Protein AF-A0A2H1WRK0-F1 (afdb_monomer_lite)

Organism: Spodoptera frugiperda (NCBI:txid7108)

pLDDT: mean 81.66, std 21.95, range [28.34, 98.69]

Structure (mmCIF, N/CA/C/O backbone):
data_AF-A0A2H1WRK0-F1
#
_entry.id   AF-A0A2H1WRK0-F1
#
loop_
_atom_site.group_PDB
_atom_site.id
_atom_site.type_symbol
_atom_site.label_atom_id
_atom_site.label_alt_id
_atom_site.label_comp_id
_atom_site.label_asym_id
_atom_site.label_entity_id
_atom_site.label_seq_id
_atom_site.pdbx_PDB_ins_code
_atom_site.Cartn_x
_atom_site.Cartn_y
_atom_site.Cartn_z
_atom_site.occupancy
_atom_site.B_iso_or_equiv
_atom_site.auth_seq_id
_atom_site.auth_comp_id
_atom_site.auth_asym_id
_atom_site.auth_atom_id
_atom_site.pdbx_PDB_model_num
ATOM 1 N N . GLU A 1 1 ? 22.406 6.302 -14.178 1.00 78.38 1 GLU A N 1
ATOM 2 C CA . GLU A 1 1 ? 21.326 7.249 -13.828 1.00 78.38 1 GLU A CA 1
ATOM 3 C C . GLU A 1 1 ? 20.186 6.486 -13.166 1.00 78.38 1 GLU A C 1
ATOM 5 O O . GLU A 1 1 ? 20.047 5.301 -13.471 1.00 78.38 1 GLU A O 1
ATOM 10 N N . PRO A 1 2 ? 19.419 7.098 -12.249 1.00 89.56 2 PRO A N 1
ATOM 11 C CA . PRO A 1 2 ? 18.292 6.448 -11.584 1.00 89.56 2 PRO A CA 1
ATOM 12 C C . PRO A 1 2 ? 17.069 6.406 -12.518 1.00 89.56 2 PRO A C 1
ATOM 14 O O . PRO A 1 2 ? 16.123 7.176 -12.370 1.00 89.56 2 PRO A O 1
ATOM 17 N N . ILE A 1 3 ? 17.104 5.525 -13.519 1.00 92.06 3 ILE A N 1
ATOM 18 C CA . ILE A 1 3 ? 16.092 5.461 -14.584 1.00 92.06 3 ILE A CA 1
ATOM 19 C C . ILE A 1 3 ? 14.680 5.216 -14.037 1.00 92.06 3 ILE A C 1
ATOM 21 O O . ILE A 1 3 ? 13.730 5.829 -14.514 1.00 92.06 3 ILE A O 1
ATOM 25 N N . GLY A 1 4 ? 14.538 4.407 -12.983 1.00 92.94 4 GLY A N 1
ATOM 26 C CA . GLY A 1 4 ? 13.240 4.193 -12.345 1.00 92.94 4 GLY A CA 1
ATOM 27 C C . GLY A 1 4 ? 12.646 5.482 -11.770 1.00 92.94 4 GLY A C 1
ATOM 28 O O . GLY A 1 4 ? 11.471 5.762 -11.991 1.00 92.94 4 GLY A O 1
ATOM 29 N N . GLN A 1 5 ? 13.467 6.328 -11.132 1.00 94.44 5 GLN A N 1
ATOM 30 C CA . GLN A 1 5 ? 13.025 7.635 -10.625 1.00 94.44 5 GLN A CA 1
ATOM 31 C C . GLN A 1 5 ? 12.565 8.562 -11.746 1.00 94.44 5 GLN A C 1
ATOM 33 O O . GLN A 1 5 ? 11.547 9.235 -11.596 1.00 94.44 5 GLN A O 1
ATOM 38 N N . LEU A 1 6 ? 13.271 8.561 -12.879 1.00 95.81 6 LEU A N 1
ATOM 39 C CA . LEU A 1 6 ? 12.854 9.321 -14.053 1.00 95.81 6 LEU A CA 1
ATOM 40 C C . LEU A 1 6 ? 11.494 8.836 -14.574 1.00 95.81 6 LEU A C 1
ATOM 42 O O . LEU A 1 6 ? 10.616 9.658 -14.819 1.00 95.81 6 LEU A O 1
ATOM 46 N N . LEU A 1 7 ? 11.293 7.520 -14.697 1.00 96.44 7 LEU A N 1
ATOM 47 C CA . LEU A 1 7 ? 10.017 6.954 -15.149 1.00 96.44 7 LEU A CA 1
ATOM 48 C C . LEU A 1 7 ? 8.864 7.289 -14.199 1.00 96.44 7 LEU A C 1
ATOM 50 O O . LEU A 1 7 ? 7.760 7.563 -14.658 1.00 96.44 7 LEU A O 1
ATOM 54 N N . PHE A 1 8 ? 9.101 7.310 -12.887 1.00 96.75 8 PHE A N 1
ATOM 55 C CA . PHE A 1 8 ? 8.067 7.693 -11.926 1.00 96.75 8 PHE A CA 1
ATOM 56 C C . PHE A 1 8 ? 7.758 9.189 -11.961 1.00 96.75 8 PHE A C 1
ATOM 58 O O . PHE A 1 8 ? 6.589 9.557 -11.921 1.00 96.75 8 PHE A O 1
ATOM 65 N N . ALA A 1 9 ? 8.764 10.048 -12.135 1.00 96.00 9 ALA A N 1
ATOM 66 C CA . ALA A 1 9 ? 8.534 11.474 -12.366 1.00 96.00 9 ALA A CA 1
ATOM 67 C C . ALA A 1 9 ? 7.727 11.714 -13.655 1.00 96.00 9 ALA A C 1
ATOM 69 O O . ALA A 1 9 ? 6.803 12.525 -13.672 1.00 96.00 9 ALA A O 1
ATOM 70 N N . VAL A 1 10 ? 8.019 10.959 -14.721 1.00 95.88 10 VAL A N 1
ATOM 71 C CA . VAL A 1 10 ? 7.219 10.962 -15.956 1.00 95.88 10 VAL A CA 1
ATOM 72 C C . VAL A 1 10 ? 5.796 10.468 -15.685 1.00 95.88 10 VAL A C 1
ATOM 74 O O . VAL A 1 10 ? 4.847 11.097 -16.138 1.00 95.88 10 VAL A O 1
ATOM 77 N N . ALA A 1 11 ? 5.616 9.398 -14.907 1.00 95.81 11 ALA A N 1
ATOM 78 C CA . ALA A 1 11 ? 4.296 8.889 -14.537 1.00 95.81 11 ALA A CA 1
ATOM 79 C C . ALA A 1 11 ? 3.456 9.937 -13.788 1.00 95.81 11 ALA A C 1
ATOM 81 O O . ALA A 1 11 ? 2.286 10.120 -14.113 1.00 95.81 11 ALA A O 1
ATOM 82 N N . GLN A 1 12 ? 4.068 10.657 -12.844 1.00 94.12 12 GLN A N 1
ATOM 83 C CA . GLN A 1 12 ? 3.433 11.755 -12.112 1.00 94.12 12 GLN A CA 1
ATOM 84 C C . GLN A 1 12 ? 3.073 12.924 -13.033 1.00 94.12 12 GLN A C 1
ATOM 86 O O . GLN A 1 12 ? 1.985 13.474 -12.923 1.00 94.12 12 GLN A O 1
ATOM 91 N N . PHE A 1 13 ? 3.961 13.287 -13.960 1.00 92.88 13 PHE A N 1
ATOM 92 C CA . PHE A 1 13 ? 3.707 14.348 -14.938 1.00 92.88 13 PHE A CA 1
ATOM 93 C C . PHE A 1 13 ? 2.556 14.010 -15.898 1.00 92.88 13 PHE A C 1
ATOM 95 O O . PHE A 1 13 ? 1.817 14.892 -16.333 1.00 92.88 13 PHE A O 1
ATOM 102 N N . LEU A 1 14 ? 2.414 12.730 -16.243 1.00 92.69 14 LEU A N 1
ATOM 103 C CA . LEU A 1 14 ? 1.362 12.234 -17.126 1.00 92.69 14 LEU A CA 1
ATOM 104 C C . LEU A 1 14 ? 0.028 12.019 -16.412 1.00 92.69 14 LEU A C 1
ATOM 106 O O . LEU A 1 14 ? -0.976 11.830 -17.091 1.00 92.69 14 LEU A O 1
ATOM 110 N N . GLN A 1 15 ? 0.005 11.992 -15.078 1.00 87.62 15 GLN A N 1
ATOM 111 C CA . GLN A 1 15 ? -1.209 11.745 -14.310 1.00 87.62 15 GLN A CA 1
ATOM 112 C C . GLN A 1 15 ? -2.293 12.757 -14.695 1.00 87.62 15 GLN A C 1
ATOM 114 O O . GLN A 1 15 ? -2.101 13.963 -14.552 1.00 87.62 15 GLN A O 1
ATOM 119 N N . THR A 1 16 ? -3.436 12.254 -15.161 1.00 71.69 16 THR A N 1
ATOM 120 C CA . THR A 1 16 ? -4.609 13.079 -15.442 1.00 71.69 16 THR A CA 1
ATOM 121 C C . THR A 1 16 ? -5.119 13.684 -14.140 1.00 71.69 16 THR A C 1
ATOM 123 O O . THR A 1 16 ? -5.319 12.994 -13.134 1.00 71.69 16 THR A O 1
ATOM 126 N N . THR A 1 17 ? -5.277 15.004 -14.140 1.00 66.81 17 THR A N 1
ATOM 127 C CA . THR A 1 17 ? -5.894 15.740 -13.036 1.00 66.81 17 THR A CA 1
ATOM 128 C C . THR A 1 17 ? -7.255 16.238 -13.492 1.00 66.81 17 THR A C 1
ATOM 130 O O . THR A 1 17 ? -7.404 16.637 -14.641 1.00 66.81 17 THR A O 1
ATOM 133 N N . GLU A 1 18 ? -8.239 16.259 -12.589 1.00 55.44 18 GLU A N 1
ATOM 134 C CA . GLU A 1 18 ? -9.613 16.712 -12.887 1.00 55.44 18 GLU A CA 1
ATOM 135 C C . GLU A 1 18 ? -9.662 18.129 -13.498 1.00 55.44 18 GLU A C 1
ATOM 137 O O . GLU A 1 18 ? -10.626 18.495 -14.159 1.00 55.44 18 GLU A O 1
ATOM 142 N N . ILE A 1 19 ? -8.611 18.928 -13.291 1.00 52.66 19 ILE A N 1
ATOM 143 C CA . ILE A 1 19 ? -8.474 20.289 -13.817 1.00 52.66 19 ILE A CA 1
ATOM 144 C C . ILE A 1 19 ? -8.152 20.281 -15.320 1.00 52.66 19 ILE A C 1
ATOM 146 O O . ILE A 1 19 ? -8.714 21.086 -16.056 1.00 52.66 19 ILE A O 1
ATOM 150 N N . GLU A 1 20 ? -7.301 19.363 -15.787 1.00 56.47 20 GLU A N 1
ATOM 151 C CA . GLU A 1 20 ? -6.942 19.263 -17.210 1.00 56.47 20 GLU A CA 1
ATOM 152 C C . GLU A 1 20 ? -8.121 18.752 -18.049 1.00 56.47 20 GLU A C 1
ATOM 154 O O . GLU A 1 20 ? -8.377 19.288 -19.124 1.00 56.47 20 GLU A O 1
ATOM 159 N N . ASP A 1 21 ? -8.914 17.816 -17.514 1.00 54.19 21 ASP A N 1
ATOM 160 C CA . ASP A 1 21 ? -10.131 17.335 -18.181 1.00 54.19 21 ASP A CA 1
ATOM 161 C C . ASP A 1 21 ? -11.167 18.466 -18.363 1.00 54.19 21 ASP A C 1
ATOM 163 O O . ASP A 1 21 ? -11.865 18.517 -19.376 1.00 54.19 21 ASP A O 1
ATOM 167 N N . LEU A 1 22 ? -11.267 19.409 -17.414 1.00 53.56 22 LEU A N 1
ATOM 168 C CA . LEU A 1 22 ? -12.153 20.574 -17.543 1.00 53.56 22 LEU A CA 1
ATOM 169 C C . LEU A 1 22 ? -11.632 21.618 -18.543 1.00 53.56 22 LEU A C 1
ATOM 171 O O . LEU A 1 22 ? -12.434 22.226 -19.255 1.00 53.56 22 LEU A O 1
ATOM 175 N N . GLU A 1 23 ? -10.320 21.849 -18.600 1.00 54.78 23 GLU A N 1
ATOM 176 C CA . GLU A 1 23 ? -9.715 22.789 -19.554 1.00 54.78 23 GLU A CA 1
ATOM 177 C C . GLU A 1 23 ? -9.789 22.273 -21.001 1.00 54.78 23 GLU A C 1
ATOM 179 O O . GLU A 1 23 ? -10.083 23.056 -21.912 1.00 54.78 23 GLU A O 1
ATOM 184 N N . ASP A 1 24 ? -9.638 20.963 -21.217 1.00 55.59 24 ASP A N 1
ATOM 185 C CA . ASP A 1 24 ? -9.804 20.319 -22.528 1.00 55.59 24 ASP A CA 1
ATOM 186 C C . ASP A 1 24 ? -11.262 20.379 -23.026 1.00 55.59 24 ASP A C 1
ATOM 188 O O . ASP A 1 24 ? -11.511 20.553 -24.219 1.00 55.59 24 ASP A O 1
ATOM 192 N N . ILE A 1 25 ? -12.253 20.314 -22.127 1.00 55.97 25 ILE A N 1
ATOM 193 C CA . ILE A 1 25 ? -13.679 20.451 -22.486 1.00 55.97 25 ILE A CA 1
ATOM 194 C C . ILE A 1 25 ? -14.037 21.895 -22.883 1.00 55.97 25 ILE A C 1
ATOM 196 O O . ILE A 1 25 ? -14.919 22.113 -23.718 1.00 55.97 25 ILE A O 1
ATOM 200 N N . LEU A 1 26 ? -13.380 22.896 -22.290 1.00 53.78 26 LEU A N 1
ATOM 201 C CA . LEU A 1 26 ? -13.700 24.316 -22.492 1.00 53.78 26 LEU A CA 1
ATOM 202 C C . LEU A 1 26 ? -12.899 24.978 -23.627 1.00 53.78 26 LEU A C 1
ATOM 204 O O . LEU A 1 26 ? -13.279 26.051 -24.108 1.00 53.78 26 LEU A O 1
ATOM 208 N N . SER A 1 27 ? -11.813 24.358 -24.090 1.00 56.06 27 SER A N 1
ATOM 209 C CA . SER A 1 27 ? -10.960 24.894 -25.151 1.00 56.06 27 SER A CA 1
ATOM 210 C C . SER A 1 27 ? -11.435 24.455 -26.548 1.00 56.06 27 SER A C 1
ATOM 212 O O . SER A 1 27 ? -11.081 23.416 -27.087 1.00 56.06 27 SER A O 1
ATOM 214 N N . SER A 1 28 ? -12.231 25.308 -27.202 1.00 46.66 28 SER A N 1
ATOM 215 C CA . SER A 1 28 ? -12.739 25.088 -28.575 1.00 46.66 28 SER A CA 1
ATOM 216 C C . SER A 1 28 ? -11.702 25.288 -29.698 1.00 46.66 28 SER A C 1
ATOM 218 O O . SER A 1 28 ? -12.039 25.205 -30.880 1.00 46.66 28 SER A O 1
ATOM 220 N N . GLN A 1 29 ? -10.433 25.537 -29.362 1.00 50.91 29 GLN A N 1
ATOM 221 C CA . GLN A 1 29 ? -9.332 25.632 -30.320 1.00 50.91 29 GLN A CA 1
ATOM 222 C C . GLN A 1 29 ? -8.170 24.760 -29.847 1.00 50.91 29 GLN A C 1
ATOM 224 O O . GLN A 1 29 ? -7.477 25.105 -28.892 1.00 50.91 29 GLN A O 1
ATOM 229 N N . VAL A 1 30 ? -7.945 23.647 -30.550 1.00 54.09 30 VAL A N 1
ATOM 230 C CA . VAL A 1 30 ? -6.785 22.768 -30.361 1.00 54.09 30 VAL A CA 1
ATOM 231 C C . VAL A 1 30 ? -5.542 23.497 -30.869 1.00 54.09 30 VAL A C 1
ATOM 233 O O . VAL A 1 30 ? -5.092 23.308 -31.997 1.00 54.09 30 VAL A O 1
ATOM 236 N N . VAL A 1 31 ? -4.992 24.385 -30.049 1.00 52.19 31 VAL A N 1
ATOM 237 C CA . VAL A 1 31 ? -3.588 24.753 -30.180 1.00 52.19 31 VAL A CA 1
ATOM 238 C C . VAL A 1 31 ? -2.829 23.630 -29.490 1.00 52.19 31 VAL A C 1
ATOM 240 O O . VAL A 1 31 ? -2.806 23.577 -28.264 1.00 52.19 31 VAL A O 1
ATOM 243 N N . GLU A 1 32 ? -2.254 22.701 -30.262 1.00 56.97 32 GLU A N 1
ATOM 244 C CA . GLU A 1 32 ? -1.306 21.714 -29.733 1.00 56.97 32 GLU A CA 1
ATOM 245 C C . GLU A 1 32 ? -0.142 22.472 -29.087 1.00 56.97 32 GLU A C 1
ATOM 247 O O . GLU A 1 32 ? 0.812 22.908 -29.734 1.00 56.97 32 GLU A O 1
ATOM 252 N N . THR A 1 33 ? -0.246 22.694 -27.782 1.00 71.06 33 THR A N 1
ATOM 253 C CA . THR A 1 33 ? 0.826 23.289 -27.001 1.00 71.06 33 THR A CA 1
ATOM 254 C C . THR A 1 33 ? 1.983 22.288 -26.948 1.00 71.06 33 THR A C 1
ATOM 256 O O . THR A 1 33 ? 1.779 21.071 -26.953 1.00 71.06 33 THR A O 1
ATOM 259 N N . GLY A 1 34 ? 3.230 22.766 -26.865 1.00 77.94 34 GLY A N 1
ATOM 260 C CA . GLY A 1 34 ? 4.396 21.877 -26.716 1.00 77.94 34 GLY A CA 1
ATOM 261 C C . GLY A 1 34 ? 4.279 20.910 -25.523 1.00 77.94 34 GLY A C 1
ATOM 262 O O . GLY A 1 34 ? 4.882 19.838 -25.536 1.00 77.94 34 GLY A O 1
ATOM 263 N N . HIS A 1 35 ? 3.447 21.260 -24.535 1.00 81.19 35 HIS 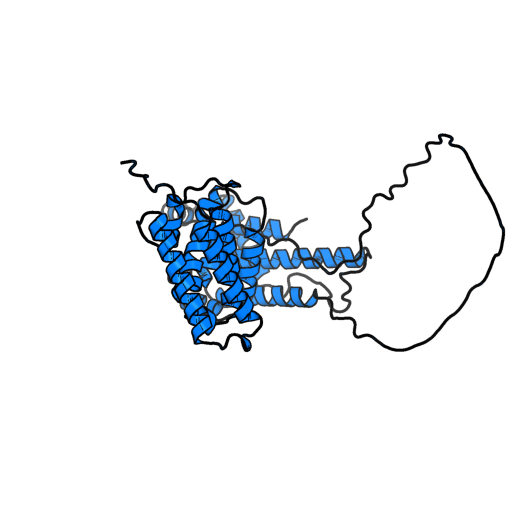A N 1
ATOM 264 C CA . HIS A 1 35 ? 3.044 20.419 -23.407 1.00 81.19 35 HIS A CA 1
ATOM 265 C C . HIS A 1 35 ? 2.237 19.187 -23.838 1.00 81.19 35 HIS A C 1
ATOM 267 O O . HIS A 1 35 ? 2.618 18.068 -23.494 1.00 81.19 35 HIS A O 1
ATOM 273 N N . ALA A 1 36 ? 1.186 19.364 -24.647 1.00 81.56 36 ALA A N 1
ATOM 274 C CA . ALA A 1 36 ? 0.375 18.262 -25.170 1.00 81.56 36 ALA A CA 1
ATOM 275 C C . ALA A 1 36 ? 1.221 17.299 -26.019 1.00 81.56 36 ALA A C 1
ATOM 277 O O . ALA A 1 36 ? 1.197 16.086 -25.808 1.00 81.56 36 ALA A O 1
ATOM 278 N N . TYR A 1 37 ? 2.069 17.840 -26.901 1.00 85.12 37 TYR A N 1
ATOM 279 C CA . TYR A 1 37 ? 2.990 17.037 -27.710 1.00 85.12 37 TYR A CA 1
ATOM 280 C C . TYR A 1 37 ? 3.954 16.198 -26.856 1.00 85.12 37 TYR A C 1
ATOM 282 O O . TYR A 1 37 ? 4.178 15.013 -27.132 1.00 85.12 37 TYR A O 1
ATOM 290 N N . LEU A 1 38 ? 4.525 16.796 -25.803 1.00 89.38 38 LEU A N 1
ATOM 291 C CA . LEU A 1 38 ? 5.416 16.098 -24.880 1.00 89.38 38 LEU A CA 1
ATOM 292 C C . LEU A 1 38 ? 4.675 14.995 -24.115 1.00 89.38 38 LEU A C 1
ATOM 294 O O . LEU A 1 38 ? 5.178 13.872 -24.056 1.00 89.38 38 LEU A O 1
ATOM 298 N N . LYS A 1 39 ? 3.474 15.277 -23.592 1.00 90.12 39 LYS A N 1
ATOM 299 C CA . LYS A 1 39 ? 2.633 14.272 -22.929 1.00 90.12 39 LYS A CA 1
ATOM 300 C C . LYS A 1 39 ? 2.305 13.107 -23.858 1.00 90.12 39 LYS A C 1
ATOM 302 O O . LYS A 1 39 ? 2.519 11.964 -23.470 1.00 90.12 39 LYS A O 1
ATOM 307 N N . CYS A 1 40 ? 1.893 13.364 -25.100 1.00 88.75 40 CYS A N 1
ATOM 308 C CA . CYS A 1 40 ? 1.625 12.310 -26.084 1.00 88.75 40 CYS A CA 1
ATOM 309 C C . CYS A 1 40 ? 2.856 11.428 -26.343 1.00 88.75 40 CYS A C 1
ATOM 311 O O . CYS A 1 40 ? 2.751 10.200 -26.361 1.00 88.75 40 CYS A O 1
ATOM 313 N N . LYS A 1 41 ? 4.040 12.032 -26.513 1.00 93.38 41 LYS A N 1
ATOM 314 C CA . LYS A 1 41 ? 5.287 11.277 -26.708 1.00 93.38 41 LYS A CA 1
ATOM 315 C C . LYS A 1 41 ? 5.656 10.432 -25.494 1.00 93.38 41 LYS A C 1
ATOM 317 O O . LYS A 1 41 ? 6.004 9.265 -25.660 1.00 93.38 41 LYS A O 1
ATOM 322 N N . LEU A 1 42 ? 5.591 11.009 -24.297 1.00 94.88 42 LEU A N 1
ATOM 323 C CA . LEU A 1 42 ? 5.924 10.308 -23.061 1.00 94.88 42 LEU A CA 1
ATOM 324 C C . LEU A 1 42 ? 4.919 9.188 -22.767 1.00 94.88 42 LEU A C 1
ATOM 326 O O . LEU A 1 42 ? 5.349 8.082 -22.457 1.00 94.88 42 LEU A O 1
ATOM 330 N N . ASN A 1 43 ? 3.617 9.418 -22.968 1.00 92.69 43 ASN A N 1
ATOM 331 C CA . ASN A 1 43 ? 2.588 8.379 -22.861 1.00 92.69 43 ASN A CA 1
ATOM 332 C C . ASN A 1 43 ? 2.876 7.208 -23.799 1.00 92.69 43 ASN A C 1
ATOM 334 O O . ASN A 1 43 ? 2.853 6.059 -23.368 1.00 92.69 43 ASN A O 1
ATOM 338 N N . ARG A 1 44 ? 3.231 7.482 -25.061 1.00 93.19 44 ARG A N 1
ATOM 339 C CA . ARG A 1 44 ? 3.592 6.425 -26.014 1.00 93.19 44 ARG A CA 1
ATOM 340 C C . ARG A 1 44 ? 4.789 5.601 -25.536 1.00 93.19 44 ARG A C 1
ATOM 342 O O . ARG A 1 44 ? 4.759 4.380 -25.653 1.00 93.19 44 ARG A O 1
ATOM 349 N N . VAL A 1 45 ? 5.831 6.245 -25.009 1.00 94.69 45 VAL A N 1
ATOM 350 C CA . VAL A 1 45 ? 7.012 5.540 -24.480 1.00 94.69 45 VAL A CA 1
ATOM 351 C C . VAL A 1 45 ? 6.636 4.688 -23.267 1.00 94.69 45 VAL A C 1
ATOM 353 O O . VAL A 1 45 ? 7.002 3.517 -23.211 1.00 94.69 45 VAL A O 1
ATOM 356 N N . MET A 1 46 ? 5.873 5.241 -22.323 1.00 95.19 46 MET A N 1
ATOM 357 C CA . MET A 1 46 ? 5.434 4.512 -21.131 1.00 95.19 46 MET A CA 1
ATOM 358 C C . MET A 1 46 ? 4.555 3.311 -21.495 1.00 95.19 46 MET A C 1
ATOM 360 O O . MET A 1 46 ? 4.780 2.218 -20.981 1.00 95.19 46 MET A O 1
ATOM 364 N N . GLN A 1 47 ? 3.630 3.473 -22.444 1.00 92.50 47 GLN A N 1
ATOM 365 C CA . GLN A 1 47 ? 2.786 2.386 -22.934 1.00 92.50 47 GLN A CA 1
ATOM 366 C C . GLN A 1 47 ? 3.613 1.267 -23.579 1.00 92.50 47 GLN A C 1
ATOM 368 O O . GLN A 1 47 ? 3.416 0.098 -23.258 1.00 92.50 47 GLN A O 1
ATOM 373 N N . GLN A 1 48 ? 4.586 1.615 -24.429 1.00 93.19 48 GLN A N 1
ATOM 374 C CA . GLN A 1 48 ? 5.491 0.634 -25.034 1.00 93.19 48 GLN A CA 1
ATOM 375 C C . GLN A 1 48 ? 6.276 -0.155 -23.979 1.00 93.19 48 GLN A C 1
ATOM 377 O O . GLN A 1 48 ? 6.455 -1.362 -24.126 1.00 93.19 48 GLN A O 1
ATOM 382 N N . LEU A 1 49 ? 6.719 0.502 -22.903 1.00 93.94 49 LEU A N 1
ATOM 383 C CA . LEU A 1 49 ? 7.411 -0.159 -21.795 1.00 93.94 49 LEU A CA 1
ATOM 384 C C . LEU A 1 49 ? 6.477 -1.059 -20.973 1.00 93.94 49 LEU A C 1
ATOM 386 O O . LEU A 1 49 ? 6.894 -2.137 -20.558 1.00 93.94 49 LEU A O 1
ATOM 390 N N . CYS A 1 50 ? 5.225 -0.648 -20.755 1.00 92.31 50 CYS A N 1
ATOM 391 C CA . CYS A 1 50 ? 4.215 -1.460 -20.073 1.00 92.31 50 CYS A CA 1
ATOM 392 C C . CYS A 1 50 ? 3.824 -2.718 -20.868 1.00 92.31 50 CYS A C 1
ATOM 394 O O . CYS A 1 50 ? 3.513 -3.747 -20.269 1.00 92.31 50 CYS A O 1
ATOM 396 N N . GLU A 1 51 ? 3.807 -2.633 -22.200 1.00 89.69 51 GLU A N 1
ATOM 397 C CA . GLU A 1 51 ? 3.386 -3.723 -23.091 1.00 89.69 51 GLU A CA 1
ATOM 398 C C . GLU A 1 51 ? 4.525 -4.686 -23.452 1.00 89.69 51 GLU A C 1
ATOM 400 O O . GLU A 1 51 ? 4.259 -5.844 -23.783 1.00 89.69 51 GLU A O 1
ATOM 405 N N . ALA A 1 52 ? 5.782 -4.245 -23.347 1.00 87.75 52 ALA A N 1
ATOM 406 C CA . ALA A 1 52 ? 6.950 -5.071 -23.627 1.00 87.75 52 ALA A CA 1
ATOM 407 C C . ALA A 1 52 ? 6.997 -6.328 -22.738 1.00 87.75 52 ALA A C 1
ATOM 409 O O . ALA A 1 52 ? 6.889 -6.253 -21.514 1.00 87.75 52 ALA A O 1
ATOM 410 N N . ASP A 1 53 ? 7.222 -7.495 -23.349 1.00 76.50 53 ASP A N 1
ATOM 411 C CA . ASP A 1 53 ? 7.390 -8.759 -22.612 1.00 76.50 53 ASP A CA 1
ATOM 412 C C . ASP A 1 53 ? 8.688 -8.792 -21.800 1.00 76.50 53 ASP A C 1
ATOM 414 O O . ASP A 1 53 ? 8.743 -9.374 -20.718 1.00 76.50 53 ASP A O 1
ATOM 418 N N . SER A 1 54 ? 9.725 -8.129 -22.308 1.00 71.81 54 SER A N 1
ATOM 419 C CA . SER A 1 54 ? 10.924 -7.785 -21.559 1.00 71.81 54 SER A CA 1
ATOM 420 C C . SER A 1 54 ? 11.507 -6.492 -22.113 1.00 71.81 54 SER A C 1
ATOM 422 O O . SER A 1 54 ? 11.750 -6.375 -23.314 1.00 71.81 54 SER A O 1
ATOM 424 N N . PHE A 1 55 ? 11.746 -5.518 -21.239 1.00 77.81 55 PHE A N 1
ATOM 425 C CA . PHE A 1 55 ? 12.448 -4.279 -21.586 1.00 77.81 55 PHE A CA 1
ATOM 426 C C . PHE A 1 55 ? 13.875 -4.234 -21.010 1.00 77.81 55 PHE A C 1
ATOM 428 O O . PHE A 1 55 ? 14.552 -3.211 -21.105 1.00 77.81 55 PHE A O 1
ATOM 435 N N . PHE A 1 56 ? 14.358 -5.337 -20.424 1.00 76.94 56 PHE A N 1
ATOM 436 C CA . PHE A 1 56 ? 15.723 -5.467 -19.914 1.00 76.94 56 PHE A CA 1
ATOM 437 C C . PHE A 1 56 ? 16.265 -6.880 -20.130 1.00 76.94 56 PHE A C 1
ATOM 439 O O . PHE A 1 56 ? 15.604 -7.878 -19.873 1.00 76.94 56 PHE A O 1
ATOM 446 N N . ASP A 1 57 ? 17.525 -6.960 -20.537 1.00 78.69 57 ASP A N 1
ATOM 447 C CA . ASP A 1 57 ? 18.227 -8.231 -20.682 1.00 78.69 57 ASP A CA 1
ATOM 448 C C . ASP A 1 57 ? 19.130 -8.458 -19.464 1.00 78.69 57 ASP A C 1
ATOM 450 O O . ASP A 1 57 ? 20.187 -7.833 -19.340 1.00 78.69 57 ASP A O 1
ATOM 454 N N . ILE A 1 58 ? 18.675 -9.247 -18.489 1.00 81.31 58 ILE A N 1
ATOM 455 C CA . ILE A 1 58 ? 19.476 -9.625 -17.318 1.00 81.31 58 ILE A CA 1
ATOM 456 C C . ILE A 1 58 ? 19.540 -11.144 -17.275 1.00 81.31 58 ILE A C 1
ATOM 458 O O . ILE A 1 58 ? 18.558 -11.797 -16.933 1.00 81.31 58 ILE A O 1
ATOM 462 N N . ASP A 1 59 ? 20.717 -11.691 -17.559 1.00 79.56 59 ASP A N 1
ATOM 463 C CA . ASP A 1 59 ? 20.987 -13.104 -17.330 1.00 79.56 59 ASP A CA 1
ATOM 464 C C . ASP A 1 59 ? 20.987 -13.380 -15.821 1.00 79.56 59 ASP A C 1
ATOM 466 O O . ASP A 1 59 ? 21.875 -12.920 -15.099 1.00 79.56 59 ASP A O 1
ATOM 470 N N . MET A 1 60 ? 19.979 -14.103 -15.336 1.00 79.81 60 MET A N 1
ATOM 471 C CA . MET A 1 60 ? 19.831 -14.502 -13.934 1.00 79.81 60 MET A CA 1
ATOM 472 C C . MET A 1 60 ? 20.280 -15.951 -13.675 1.00 79.81 60 MET A C 1
ATOM 474 O O . MET A 1 60 ? 20.259 -16.376 -12.523 1.00 79.81 60 MET A O 1
ATOM 478 N N . GLU A 1 61 ? 20.749 -16.690 -14.685 1.00 69.00 61 GLU A N 1
ATOM 479 C CA . GLU A 1 61 ? 21.173 -18.094 -14.551 1.00 69.00 61 GLU A CA 1
ATOM 480 C C . GLU A 1 61 ? 22.527 -18.213 -13.827 1.00 69.00 61 GLU A C 1
ATOM 482 O O . GLU A 1 61 ? 22.735 -19.097 -12.997 1.00 69.00 61 GLU A O 1
ATOM 487 N N . GLU A 1 62 ? 23.436 -17.254 -14.035 1.00 62.41 62 GLU A N 1
ATOM 488 C CA . GLU A 1 62 ? 24.753 -17.203 -13.374 1.00 62.41 62 GLU A CA 1
ATOM 489 C C . GLU A 1 62 ? 24.737 -16.439 -12.027 1.00 62.41 62 GLU A C 1
ATOM 491 O O . GLU A 1 62 ? 25.710 -15.785 -11.653 1.00 62.41 62 GLU A O 1
ATOM 496 N N . ALA A 1 63 ? 23.602 -16.403 -11.319 1.00 58.44 63 ALA A N 1
ATOM 497 C CA . ALA A 1 63 ? 23.329 -15.466 -10.221 1.00 58.44 63 ALA A CA 1
ATOM 498 C C . ALA A 1 63 ? 24.305 -15.533 -9.027 1.00 58.44 63 ALA A C 1
ATOM 500 O O . ALA A 1 63 ? 24.055 -16.176 -8.006 1.00 58.44 63 ALA A O 1
ATOM 501 N N . ASN A 1 64 ? 25.359 -14.722 -9.090 1.00 68.56 64 ASN A N 1
ATOM 502 C CA . ASN A 1 64 ? 25.990 -14.157 -7.911 1.00 68.56 64 ASN A CA 1
ATOM 503 C C . ASN A 1 64 ? 25.766 -12.639 -7.929 1.00 68.56 64 ASN A C 1
ATOM 505 O O . ASN A 1 64 ? 26.332 -11.926 -8.747 1.00 68.56 64 ASN A O 1
ATOM 509 N N . LEU A 1 65 ? 24.853 -12.165 -7.075 1.00 73.69 65 LEU A N 1
ATOM 510 C CA . LEU A 1 65 ? 24.575 -10.734 -6.845 1.00 73.69 65 LEU A CA 1
ATOM 511 C C . LEU A 1 65 ? 25.260 -10.218 -5.568 1.00 73.69 65 LEU A C 1
ATOM 513 O O . LEU A 1 65 ? 25.008 -9.097 -5.127 1.00 73.69 65 LEU A O 1
ATOM 517 N N . SER A 1 66 ? 26.029 -11.094 -4.914 1.00 71.31 66 SER A N 1
ATOM 518 C CA . SER A 1 66 ? 26.533 -10.911 -3.549 1.00 71.31 66 SER A CA 1
ATOM 519 C C . SER A 1 66 ? 28.055 -10.870 -3.460 1.00 71.31 66 SER A C 1
ATOM 521 O O . SER A 1 66 ? 28.599 -10.495 -2.423 1.00 71.31 66 SER A O 1
ATOM 523 N N . ASP A 1 67 ? 28.762 -11.249 -4.522 1.00 71.94 67 ASP A N 1
ATOM 524 C CA . ASP A 1 67 ? 30.203 -11.079 -4.629 1.00 71.94 67 ASP A CA 1
ATOM 525 C C . ASP A 1 67 ? 30.596 -9.624 -4.899 1.00 71.94 67 ASP A C 1
ATOM 527 O O . ASP A 1 67 ? 29.826 -8.788 -5.356 1.00 71.94 67 ASP A O 1
ATOM 531 N N . LEU A 1 68 ? 31.842 -9.307 -4.560 1.00 75.69 68 LEU A N 1
ATOM 532 C CA . LEU A 1 68 ? 32.385 -7.949 -4.638 1.00 75.69 68 LEU A CA 1
ATOM 533 C C . LEU A 1 68 ? 33.005 -7.635 -6.002 1.00 75.69 68 LEU A C 1
ATOM 535 O O . LEU A 1 68 ? 33.688 -6.617 -6.138 1.00 75.69 68 LEU A O 1
ATOM 539 N N . THR A 1 69 ? 32.803 -8.513 -6.986 1.00 82.31 69 THR A N 1
ATOM 540 C CA . THR A 1 69 ? 33.306 -8.320 -8.342 1.00 82.31 69 THR A CA 1
ATOM 541 C C . THR A 1 69 ? 32.614 -7.107 -8.978 1.00 82.31 69 THR A C 1
ATOM 543 O O . THR A 1 69 ? 31.438 -6.841 -8.693 1.00 82.31 69 THR A O 1
ATOM 546 N N . PRO A 1 70 ? 33.320 -6.318 -9.805 1.00 83.81 70 PRO A N 1
ATOM 547 C CA . PRO A 1 70 ? 32.702 -5.236 -10.569 1.00 83.81 70 PRO A CA 1
ATOM 548 C C . PRO A 1 70 ? 31.485 -5.702 -11.379 1.00 83.81 70 PRO A C 1
ATOM 550 O O . PRO A 1 70 ? 30.486 -4.989 -11.444 1.00 83.81 70 PRO A O 1
ATOM 553 N N . GLU A 1 71 ? 31.543 -6.914 -11.929 1.00 85.19 71 GLU A N 1
ATOM 554 C CA . GLU A 1 71 ? 30.491 -7.544 -12.724 1.00 85.19 71 GLU A CA 1
ATOM 555 C C . GLU A 1 71 ? 29.237 -7.802 -11.882 1.00 85.19 71 GLU A C 1
ATOM 557 O O . GLU A 1 71 ? 28.132 -7.426 -12.275 1.00 85.19 71 GLU A O 1
ATOM 562 N N . SER A 1 72 ? 29.402 -8.359 -10.681 1.00 84.06 72 SER A N 1
ATOM 563 C CA . SER A 1 72 ? 28.301 -8.586 -9.742 1.00 84.06 72 SER A CA 1
ATOM 564 C C . SER A 1 72 ? 27.683 -7.297 -9.227 1.00 84.06 72 SER A C 1
ATOM 566 O O . SER A 1 72 ? 26.460 -7.164 -9.188 1.00 84.06 72 SER A O 1
ATOM 568 N N . LYS A 1 73 ? 28.508 -6.292 -8.910 1.00 85.50 73 LYS A N 1
ATOM 569 C CA . LYS A 1 73 ? 28.017 -4.961 -8.529 1.00 85.50 73 LYS A CA 1
ATOM 570 C C . LYS A 1 73 ? 27.227 -4.311 -9.665 1.00 85.50 73 LYS A C 1
ATOM 572 O O . LYS A 1 73 ? 26.157 -3.759 -9.415 1.00 85.50 73 LYS A O 1
ATOM 577 N N . ALA A 1 74 ? 27.713 -4.405 -10.903 1.00 87.81 74 ALA A N 1
ATOM 578 C CA . ALA A 1 74 ? 27.017 -3.887 -12.078 1.00 87.81 74 ALA A CA 1
ATOM 579 C C . ALA A 1 74 ? 25.690 -4.623 -12.325 1.00 87.81 74 ALA A C 1
ATOM 581 O O . ALA A 1 74 ? 24.664 -3.982 -12.557 1.00 87.81 74 ALA A O 1
ATOM 582 N N . LYS A 1 75 ? 25.683 -5.955 -12.209 1.00 88.12 75 LYS A N 1
ATOM 583 C CA . LYS A 1 75 ? 24.478 -6.786 -12.328 1.00 88.12 75 LYS A CA 1
ATOM 584 C C . LYS A 1 75 ? 23.467 -6.478 -11.223 1.00 88.12 75 LYS A C 1
ATOM 586 O O . LYS A 1 75 ? 22.297 -6.261 -11.517 1.00 88.12 75 LYS A O 1
ATOM 591 N N . SER A 1 76 ? 23.915 -6.375 -9.974 1.00 89.50 76 SER A N 1
ATOM 592 C CA . SER A 1 76 ? 23.095 -5.993 -8.818 1.00 89.50 76 SER A CA 1
ATOM 593 C C . SER A 1 76 ? 22.450 -4.620 -9.017 1.00 89.50 76 SER A C 1
ATOM 595 O O . SER A 1 76 ? 21.237 -4.482 -8.864 1.00 89.50 76 SER A O 1
ATOM 597 N N . LEU A 1 77 ? 23.221 -3.627 -9.472 1.00 90.00 77 LEU A N 1
ATOM 598 C CA . LEU A 1 77 ? 22.689 -2.305 -9.799 1.00 90.00 77 LEU A CA 1
ATOM 599 C C . LEU A 1 77 ? 21.660 -2.365 -10.937 1.00 90.00 77 LEU A C 1
ATOM 601 O O . LEU A 1 77 ? 20.633 -1.691 -10.871 1.00 90.00 77 LEU A O 1
ATOM 605 N N . LYS A 1 78 ? 21.900 -3.185 -11.967 1.00 90.94 78 LYS A N 1
ATOM 606 C CA . LYS A 1 78 ? 20.957 -3.382 -13.074 1.00 90.94 78 LYS A CA 1
ATOM 607 C C . LYS A 1 78 ? 19.638 -3.979 -12.578 1.00 90.94 78 LYS A C 1
ATOM 609 O O . LYS A 1 78 ? 18.585 -3.435 -12.881 1.00 90.94 78 LYS A O 1
ATOM 614 N N . VAL A 1 79 ? 19.694 -5.022 -11.747 1.00 92.12 79 VAL A N 1
ATOM 615 C CA . VAL A 1 79 ? 18.509 -5.641 -11.127 1.00 92.12 79 VAL A CA 1
ATOM 616 C C . VAL A 1 79 ? 17.753 -4.638 -10.252 1.00 92.12 79 VAL A C 1
ATOM 618 O O . VAL A 1 79 ? 16.537 -4.519 -10.367 1.00 92.12 79 VAL A O 1
ATOM 621 N N . GLN A 1 80 ? 18.461 -3.876 -9.416 1.00 93.19 80 GLN A N 1
ATOM 622 C CA . GLN A 1 80 ? 17.875 -2.820 -8.587 1.00 93.19 80 GLN A CA 1
ATOM 623 C C . GLN A 1 80 ? 17.120 -1.773 -9.417 1.00 93.19 80 GLN A C 1
ATOM 625 O O . GLN A 1 80 ? 15.975 -1.451 -9.107 1.00 93.19 80 GLN A O 1
ATOM 630 N N . GLN A 1 81 ? 17.747 -1.252 -10.476 1.00 92.94 81 GLN A N 1
ATOM 631 C CA . GLN A 1 81 ? 17.120 -0.265 -11.359 1.00 92.94 81 GLN A CA 1
ATOM 632 C C . GLN A 1 81 ? 15.925 -0.854 -12.108 1.00 92.94 81 GLN A C 1
ATOM 634 O O . GLN A 1 81 ? 14.905 -0.190 -12.243 1.00 92.94 81 GLN A O 1
ATOM 639 N N . THR A 1 82 ? 16.011 -2.111 -12.538 1.00 93.75 82 THR A N 1
ATOM 640 C CA . THR A 1 82 ? 14.897 -2.797 -13.189 1.00 93.75 82 THR A CA 1
ATOM 641 C C . THR A 1 82 ? 13.692 -2.973 -12.265 1.00 93.75 82 THR A C 1
ATOM 643 O O . THR A 1 82 ? 12.565 -2.724 -12.689 1.00 93.75 82 THR A O 1
ATOM 646 N N . LEU A 1 83 ? 13.904 -3.366 -11.004 1.00 94.00 83 LEU A N 1
ATOM 647 C CA . LEU A 1 83 ? 12.824 -3.445 -10.014 1.00 94.00 83 LEU A CA 1
ATOM 648 C C . LEU A 1 83 ? 12.144 -2.079 -9.832 1.00 94.00 83 LEU A C 1
ATOM 650 O O . LEU A 1 83 ? 10.919 -1.991 -9.841 1.00 94.00 83 LEU A O 1
ATOM 654 N N . HIS A 1 84 ? 12.928 -0.999 -9.772 1.00 94.31 84 HIS A N 1
ATOM 655 C CA . HIS A 1 84 ? 12.401 0.369 -9.744 1.00 94.31 84 HIS A CA 1
ATOM 656 C C . HIS A 1 84 ? 11.641 0.765 -11.012 1.00 94.31 84 HIS A C 1
ATOM 658 O O . HIS A 1 84 ? 10.620 1.442 -10.913 1.00 94.31 84 HIS A O 1
ATOM 664 N N . CYS A 1 85 ? 12.085 0.338 -12.196 1.00 95.75 85 CYS A N 1
ATOM 665 C CA . CYS A 1 85 ? 11.322 0.544 -13.427 1.00 95.75 85 CYS A CA 1
ATOM 666 C C . CYS A 1 85 ? 9.956 -0.141 -13.347 1.00 95.75 85 CYS A C 1
ATOM 668 O O . CYS A 1 85 ? 8.955 0.478 -13.691 1.00 95.75 85 CYS A O 1
ATOM 670 N N . TYR A 1 86 ? 9.881 -1.377 -12.845 1.00 95.88 86 TYR A N 1
ATOM 671 C CA . TYR A 1 86 ? 8.591 -2.033 -12.638 1.00 95.88 86 TYR A CA 1
ATOM 672 C C . TYR A 1 86 ? 7.700 -1.282 -11.648 1.00 95.88 86 TYR A C 1
ATOM 674 O O . TYR A 1 86 ? 6.522 -1.090 -11.936 1.00 95.88 86 TYR A O 1
ATOM 682 N N . GLU A 1 87 ? 8.239 -0.825 -10.514 1.00 95.88 87 GLU A N 1
ATOM 683 C CA . GLU A 1 87 ? 7.483 -0.005 -9.558 1.00 95.88 87 GLU A CA 1
ATOM 684 C C . GLU A 1 87 ? 6.921 1.267 -10.210 1.00 95.88 87 GLU A C 1
ATOM 686 O O . GLU A 1 87 ? 5.763 1.617 -9.968 1.00 95.88 87 GLU A O 1
ATOM 691 N N . ALA A 1 88 ? 7.708 1.926 -11.067 1.00 96.94 88 ALA A N 1
ATOM 692 C CA . ALA A 1 88 ? 7.297 3.114 -11.809 1.00 96.94 88 ALA A CA 1
ATOM 693 C C . ALA A 1 88 ? 6.219 2.816 -12.863 1.00 96.94 88 ALA A C 1
ATOM 695 O O . ALA A 1 88 ? 5.247 3.561 -12.969 1.00 96.94 88 ALA A O 1
ATOM 696 N N . LEU A 1 89 ? 6.351 1.724 -13.623 1.00 96.88 89 LEU A N 1
ATOM 697 C CA . LEU A 1 89 ? 5.373 1.318 -14.641 1.00 96.88 89 LEU A CA 1
ATOM 698 C C . LEU A 1 89 ? 4.054 0.851 -14.014 1.00 96.88 89 LEU A C 1
ATOM 700 O O . LEU A 1 89 ? 2.977 1.157 -14.527 1.00 96.88 89 LEU A O 1
ATOM 704 N N . ILE A 1 90 ? 4.118 0.160 -12.874 1.00 97.31 90 ILE A N 1
ATOM 705 C CA . ILE A 1 90 ? 2.941 -0.175 -12.065 1.00 97.31 90 ILE A CA 1
ATOM 706 C C . ILE A 1 90 ? 2.258 1.109 -11.591 1.00 97.31 90 ILE A C 1
ATOM 708 O O . ILE A 1 90 ? 1.040 1.243 -11.729 1.00 97.31 90 ILE A O 1
ATOM 712 N N . ALA A 1 91 ? 3.034 2.078 -11.096 1.00 97.25 91 ALA A N 1
ATOM 713 C CA . ALA A 1 91 ? 2.482 3.356 -10.678 1.00 97.25 91 ALA A CA 1
ATOM 714 C C . ALA A 1 91 ? 1.826 4.121 -11.826 1.00 97.25 91 ALA A C 1
ATOM 716 O O . ALA A 1 91 ? 0.687 4.557 -11.685 1.00 97.25 91 ALA A O 1
ATOM 717 N N . HIS A 1 92 ? 2.488 4.196 -12.980 1.00 96.38 92 HIS A N 1
ATOM 718 C CA . HIS A 1 92 ? 1.928 4.769 -14.198 1.00 96.38 92 HIS A CA 1
ATOM 719 C C . HIS A 1 92 ? 0.602 4.107 -14.583 1.00 96.38 92 HIS A C 1
ATOM 721 O O . HIS A 1 92 ? -0.389 4.803 -14.780 1.00 96.38 92 HIS A O 1
ATOM 727 N N . THR A 1 93 ? 0.556 2.772 -14.601 1.00 96.19 93 THR A N 1
ATOM 728 C CA . THR A 1 93 ? -0.652 2.009 -14.955 1.00 96.19 93 THR A CA 1
ATOM 729 C C . THR A 1 93 ? -1.833 2.369 -14.051 1.00 96.19 93 THR A C 1
ATOM 731 O O . THR A 1 93 ? -2.949 2.539 -14.529 1.00 96.19 93 THR A O 1
ATOM 734 N N . VAL A 1 94 ? -1.598 2.536 -12.745 1.00 96.25 94 VAL A N 1
ATOM 735 C CA . VAL A 1 94 ? -2.643 2.935 -11.787 1.00 96.25 94 VAL A CA 1
ATOM 736 C C . VAL A 1 94 ? -2.984 4.426 -11.889 1.00 96.25 94 VAL A C 1
ATOM 738 O O . VAL A 1 94 ? -4.143 4.800 -11.725 1.00 96.25 94 VAL A O 1
ATOM 741 N N . MET A 1 95 ? -2.004 5.293 -12.151 1.00 94.69 95 MET A N 1
ATOM 742 C CA . MET A 1 95 ? -2.210 6.739 -12.310 1.00 94.69 95 MET A CA 1
ATOM 743 C C . MET A 1 95 ? -3.023 7.083 -13.561 1.00 94.69 95 MET A C 1
ATOM 745 O O . MET A 1 95 ? -3.801 8.027 -13.511 1.00 94.69 95 MET A O 1
ATOM 749 N N . GLN A 1 96 ? -2.863 6.317 -14.641 1.00 92.81 96 GLN A N 1
ATOM 750 C CA . GLN A 1 96 ? -3.612 6.474 -15.893 1.00 92.81 96 GLN A CA 1
ATOM 751 C C . GLN A 1 96 ? -4.948 5.722 -15.905 1.00 92.81 96 GLN A C 1
ATOM 753 O O . GLN A 1 96 ? -5.668 5.764 -16.899 1.00 92.81 96 GLN A O 1
ATOM 758 N N . TRP A 1 97 ? -5.277 4.989 -14.840 1.00 93.94 97 TRP A N 1
ATOM 759 C CA . TRP A 1 97 ? -6.483 4.173 -14.811 1.00 93.94 97 TRP A CA 1
ATOM 760 C C . TRP A 1 97 ? -7.732 5.057 -14.727 1.00 93.94 97 TRP A C 1
ATOM 762 O O . TRP A 1 97 ? -7.909 5.812 -13.770 1.00 93.94 97 TRP A O 1
ATOM 772 N N . THR A 1 98 ? -8.599 4.918 -15.728 1.00 91.69 98 THR A N 1
ATOM 773 C CA . THR A 1 98 ? -9.915 5.557 -15.838 1.00 91.69 98 THR A CA 1
ATOM 774 C C . THR A 1 98 ? -11.042 4.523 -15.971 1.00 91.69 98 THR A C 1
ATOM 776 O O . THR A 1 98 ? -10.810 3.342 -16.243 1.00 91.69 98 THR A O 1
ATOM 779 N N . LEU A 1 99 ? -12.299 4.968 -15.860 1.00 90.88 99 LEU A N 1
ATOM 780 C CA . LEU A 1 99 ? -13.478 4.111 -16.060 1.00 90.88 99 LEU A CA 1
ATOM 781 C C . LEU A 1 99 ? -13.574 3.512 -17.471 1.00 90.88 99 LEU A C 1
ATOM 783 O O . LEU A 1 99 ? -14.184 2.460 -17.641 1.00 90.88 99 LEU A O 1
ATOM 787 N N . THR A 1 100 ? -12.983 4.175 -18.465 1.00 89.19 100 THR A N 1
ATOM 788 C CA . THR A 1 100 ? -12.962 3.738 -19.868 1.00 89.19 100 THR A CA 1
ATOM 789 C C . THR A 1 100 ? -11.767 2.850 -20.197 1.00 89.19 100 THR A C 1
ATOM 791 O O . THR A 1 100 ? -11.649 2.381 -21.325 1.00 89.19 100 THR A O 1
ATOM 794 N N . SER A 1 101 ? -10.861 2.623 -19.242 1.00 88.81 101 SER A N 1
ATOM 795 C CA . SER A 1 101 ? -9.663 1.833 -19.494 1.00 88.81 101 SER A CA 1
ATOM 796 C C . SER A 1 101 ? -9.992 0.346 -19.641 1.00 88.81 101 SER A C 1
ATOM 798 O O . SER A 1 101 ? -10.626 -0.264 -18.777 1.00 88.81 101 SER A O 1
ATOM 800 N N . GLU A 1 102 ? -9.494 -0.268 -20.708 1.00 89.19 102 GLU A N 1
ATOM 801 C CA . GLU A 1 102 ? -9.648 -1.697 -20.971 1.00 89.19 102 GLU A CA 1
ATOM 802 C C . GLU A 1 102 ? -8.409 -2.482 -20.516 1.00 89.19 102 GLU A C 1
ATOM 804 O O . GLU A 1 102 ? -7.269 -2.046 -20.688 1.00 89.19 102 GLU A O 1
ATOM 809 N N . ASP A 1 103 ? -8.639 -3.663 -19.941 1.00 90.81 103 ASP A N 1
ATOM 810 C CA . ASP A 1 103 ? -7.606 -4.625 -19.528 1.00 90.81 103 ASP A CA 1
ATOM 811 C C . ASP A 1 103 ? -6.543 -4.106 -18.525 1.00 90.81 103 ASP A C 1
ATOM 813 O O . ASP A 1 103 ? -5.506 -4.734 -18.304 1.00 90.81 103 ASP A O 1
ATOM 817 N N . THR A 1 104 ? -6.787 -2.971 -17.858 1.00 94.56 104 THR A N 1
ATOM 818 C CA . THR A 1 104 ? -5.809 -2.351 -16.942 1.00 94.56 104 THR A CA 1
ATOM 819 C C . THR A 1 104 ? -5.419 -3.264 -15.786 1.00 94.56 104 THR A C 1
ATOM 821 O O . THR A 1 104 ? -4.244 -3.335 -15.429 1.00 94.56 104 THR A O 1
ATOM 824 N N . ALA A 1 105 ? -6.376 -4.007 -15.222 1.00 95.94 105 ALA A N 1
ATOM 825 C CA . ALA A 1 105 ? -6.108 -4.954 -14.141 1.00 95.94 105 ALA A CA 1
ATOM 826 C C . ALA A 1 105 ? -5.156 -6.081 -14.577 1.00 95.94 105 ALA A C 1
ATOM 828 O O . ALA A 1 105 ? -4.206 -6.401 -13.861 1.00 95.94 105 ALA A O 1
ATOM 829 N N . THR A 1 106 ? -5.351 -6.650 -15.766 1.00 95.25 106 THR A N 1
ATOM 830 C CA . THR A 1 106 ? -4.462 -7.688 -16.300 1.00 95.25 106 THR A CA 1
ATOM 831 C C . THR A 1 106 ? -3.062 -7.139 -16.542 1.00 95.25 106 THR A C 1
ATOM 833 O O . THR A 1 106 ? -2.086 -7.755 -16.112 1.00 95.25 106 THR A O 1
ATOM 836 N N . LYS A 1 107 ? -2.948 -5.957 -17.166 1.00 95.25 107 LYS A N 1
ATOM 837 C CA . LYS A 1 107 ? -1.660 -5.285 -17.417 1.00 95.25 107 LYS A CA 1
ATOM 838 C C . LYS A 1 107 ? -0.915 -4.987 -16.117 1.00 95.25 107 LYS A C 1
ATOM 840 O O . LYS A 1 107 ? 0.260 -5.330 -15.981 1.00 95.25 107 LYS A O 1
ATOM 845 N N . LEU A 1 108 ? -1.618 -4.432 -15.130 1.00 97.06 108 LEU A N 1
ATOM 846 C CA . LEU A 1 108 ? -1.087 -4.171 -13.795 1.00 97.06 108 LEU A CA 1
ATOM 847 C C . LEU A 1 108 ? -0.567 -5.457 -13.140 1.00 97.06 108 LEU A C 1
ATOM 849 O O . LEU A 1 108 ? 0.555 -5.490 -12.632 1.00 97.06 108 LEU A O 1
ATOM 853 N N . TYR A 1 109 ? -1.359 -6.530 -13.178 1.00 96.88 109 TYR A N 1
ATOM 854 C CA . TYR A 1 109 ? -0.970 -7.799 -12.573 1.00 96.88 109 TYR A CA 1
ATOM 855 C C . TYR A 1 109 ? 0.195 -8.468 -13.318 1.00 96.88 109 TYR A C 1
ATOM 857 O O . TYR A 1 109 ? 1.069 -9.037 -12.667 1.00 96.88 109 TYR A O 1
ATOM 865 N N . LYS A 1 110 ? 0.271 -8.351 -14.654 1.00 95.88 110 LYS A N 1
ATOM 866 C CA . LYS A 1 110 ? 1.412 -8.817 -15.467 1.00 95.88 110 LYS A CA 1
ATOM 867 C C . LYS A 1 110 ? 2.709 -8.129 -15.032 1.00 95.88 110 LYS A C 1
ATOM 869 O O . LYS A 1 110 ? 3.687 -8.815 -14.739 1.00 95.88 110 LYS A O 1
ATOM 874 N N . LEU A 1 111 ? 2.701 -6.797 -14.923 1.00 96.19 111 LEU A N 1
ATOM 875 C CA . LEU A 1 111 ? 3.860 -6.017 -14.466 1.00 96.19 111 LEU A CA 1
ATOM 876 C C . LEU A 1 111 ? 4.276 -6.402 -13.044 1.00 96.19 111 LEU A C 1
ATOM 878 O O . LEU A 1 111 ? 5.456 -6.637 -12.781 1.00 96.19 111 LEU A O 1
ATOM 882 N N . PHE A 1 112 ? 3.307 -6.529 -12.134 1.00 96.38 112 PHE A N 1
ATOM 883 C CA . PHE A 1 112 ? 3.565 -7.002 -10.777 1.00 96.38 112 PHE A CA 1
ATOM 884 C C . PHE A 1 112 ? 4.189 -8.402 -10.765 1.00 96.38 112 PHE A C 1
ATOM 886 O O . PHE A 1 112 ? 5.175 -8.621 -10.064 1.00 96.38 112 PHE A O 1
ATOM 893 N N . LYS A 1 113 ? 3.656 -9.353 -11.540 1.00 95.69 113 LYS A N 1
ATOM 894 C CA . LYS A 1 113 ? 4.191 -10.716 -11.595 1.00 95.69 113 LYS A CA 1
ATOM 895 C C . LYS A 1 113 ? 5.634 -10.741 -12.077 1.00 95.69 113 LYS A C 1
ATOM 897 O O . LYS A 1 113 ? 6.444 -11.431 -11.464 1.00 95.69 113 LYS A O 1
ATOM 902 N N . ALA A 1 114 ? 5.958 -9.971 -13.112 1.00 93.75 114 ALA A N 1
ATOM 903 C CA . ALA A 1 114 ? 7.317 -9.875 -13.627 1.00 93.75 114 ALA A CA 1
ATOM 904 C C . ALA A 1 114 ? 8.275 -9.230 -12.603 1.00 93.75 114 ALA A C 1
ATOM 906 O O . ALA A 1 114 ? 9.369 -9.744 -12.367 1.00 93.75 114 ALA A O 1
ATOM 907 N N . CYS A 1 115 ? 7.828 -8.175 -11.913 1.00 94.06 115 CYS A N 1
ATOM 908 C CA . CYS A 1 115 ? 8.555 -7.564 -10.797 1.00 94.06 115 CYS A CA 1
ATOM 909 C C . CYS A 1 115 ? 8.829 -8.570 -9.672 1.00 94.06 115 CYS A C 1
ATOM 911 O O . CYS A 1 115 ? 9.968 -8.752 -9.242 1.00 94.06 115 CYS A O 1
ATOM 913 N N . ASN A 1 116 ? 7.784 -9.269 -9.223 1.00 93.00 116 ASN A N 1
ATOM 914 C CA . ASN A 1 116 ? 7.882 -10.229 -8.136 1.00 93.00 116 ASN A CA 1
ATOM 915 C C . ASN A 1 116 ? 8.761 -11.425 -8.525 1.00 93.00 116 ASN A C 1
ATOM 917 O O . ASN A 1 116 ? 9.564 -11.872 -7.717 1.00 93.00 116 ASN A O 1
ATOM 921 N N . GLN A 1 117 ? 8.663 -11.914 -9.763 1.00 91.75 117 GLN A N 1
ATOM 922 C CA . GLN A 1 117 ? 9.525 -12.979 -10.273 1.00 91.75 117 GLN A CA 1
ATOM 923 C C . GLN A 1 117 ? 11.002 -12.574 -10.236 1.00 91.75 117 GLN A C 1
ATOM 925 O O . GLN A 1 117 ? 11.823 -13.334 -9.725 1.00 91.75 117 GLN A O 1
ATOM 930 N N . LEU A 1 118 ? 11.337 -11.371 -10.715 1.00 91.19 118 LEU A N 1
ATOM 931 C CA . LEU A 1 118 ? 12.704 -10.859 -10.644 1.00 91.19 118 LEU A CA 1
ATOM 932 C C . LEU A 1 118 ? 13.174 -10.730 -9.190 1.00 91.19 118 LEU A C 1
ATOM 934 O O . LEU A 1 118 ? 14.292 -11.125 -8.869 1.00 91.19 118 LEU A O 1
ATOM 938 N N . LEU A 1 119 ? 12.316 -10.230 -8.296 1.00 89.88 119 LEU A N 1
ATOM 939 C CA . LEU A 1 119 ? 12.630 -10.098 -6.875 1.00 89.88 119 LEU A CA 1
ATOM 940 C C . LEU A 1 119 ? 12.899 -11.458 -6.214 1.00 89.88 119 LEU A C 1
ATOM 942 O O . LEU A 1 119 ? 13.863 -11.580 -5.459 1.00 89.88 119 LEU A O 1
ATOM 946 N N . GLU A 1 120 ? 12.103 -12.488 -6.509 1.00 88.56 120 GLU A N 1
ATOM 947 C CA . GLU A 1 120 ? 12.336 -13.847 -6.002 1.00 88.56 120 GLU A CA 1
ATOM 948 C C . GLU A 1 120 ? 13.682 -14.413 -6.477 1.00 88.56 120 GLU A C 1
ATOM 950 O O . GLU A 1 120 ? 14.399 -15.015 -5.680 1.00 88.56 120 GLU A O 1
ATOM 955 N N . GLN A 1 121 ? 14.082 -14.149 -7.726 1.00 87.44 121 GLN A N 1
ATOM 956 C CA . GLN A 1 121 ? 15.386 -14.566 -8.263 1.00 87.44 121 GLN A CA 1
ATOM 957 C C . GLN A 1 121 ? 16.580 -13.889 -7.564 1.00 87.44 121 GLN A C 1
ATOM 959 O O . GLN A 1 121 ? 17.703 -14.384 -7.645 1.00 87.44 121 GLN A O 1
ATOM 964 N N . THR A 1 122 ? 16.368 -12.775 -6.852 1.00 86.44 122 THR A N 1
ATOM 965 C CA . THR A 1 122 ? 17.431 -12.120 -6.066 1.00 86.44 122 THR A CA 1
ATOM 966 C C . THR A 1 122 ? 17.675 -12.764 -4.705 1.00 86.44 122 THR A C 1
ATOM 968 O O . THR A 1 122 ? 18.710 -12.521 -4.075 1.00 86.44 122 THR A O 1
ATOM 971 N N . LYS A 1 123 ? 16.728 -13.575 -4.220 1.00 81.62 123 LYS A N 1
ATOM 972 C CA . LYS A 1 123 ? 16.859 -14.233 -2.925 1.00 81.62 123 LYS A CA 1
ATOM 973 C C . LYS A 1 123 ? 17.916 -15.322 -3.047 1.00 81.62 123 LYS A C 1
ATOM 975 O O . LYS A 1 123 ? 17.804 -16.234 -3.858 1.00 81.62 123 LYS A O 1
ATOM 980 N N . VAL A 1 124 ? 18.956 -15.223 -2.222 1.00 65.44 124 VAL A N 1
ATOM 981 C CA . VAL A 1 124 ? 20.032 -16.216 -2.181 1.00 65.44 124 VAL A CA 1
ATOM 982 C C . VAL A 1 124 ? 19.421 -17.570 -1.821 1.00 65.44 124 VAL A C 1
ATOM 984 O O . VAL A 1 124 ? 18.982 -17.769 -0.687 1.00 65.44 124 VAL A O 1
ATOM 987 N N . LEU A 1 125 ? 19.408 -18.503 -2.776 1.00 53.47 125 LEU A N 1
ATOM 988 C CA . LEU A 1 125 ? 19.130 -19.908 -2.494 1.00 53.47 125 LEU A CA 1
ATOM 989 C C . LEU A 1 125 ? 20.109 -20.359 -1.400 1.00 53.47 125 LEU A C 1
ATOM 991 O O . LEU A 1 125 ? 21.320 -20.155 -1.558 1.00 53.47 125 LEU A O 1
ATOM 995 N N . PRO A 1 126 ? 19.633 -20.936 -0.278 1.00 43.12 126 PRO A N 1
ATOM 996 C CA . PRO A 1 126 ? 20.519 -21.457 0.747 1.00 43.12 126 PRO A CA 1
ATOM 997 C C . PRO A 1 126 ? 21.501 -22.395 0.063 1.00 43.12 126 PRO A C 1
ATOM 999 O O . PRO A 1 126 ? 21.077 -23.349 -0.588 1.00 43.12 126 PRO A O 1
ATOM 1002 N N . LYS A 1 127 ? 22.803 -22.098 0.161 1.00 45.62 127 LYS A N 1
ATOM 1003 C CA . LYS A 1 127 ? 23.849 -22.964 -0.383 1.00 45.62 127 LYS A CA 1
ATOM 1004 C C . LYS A 1 127 ? 23.567 -24.368 0.131 1.00 45.62 127 LYS A C 1
ATOM 1006 O O . LYS A 1 127 ? 23.777 -24.634 1.314 1.00 45.62 127 LYS A O 1
ATOM 1011 N N . SER A 1 128 ? 23.084 -25.254 -0.742 1.00 36.53 128 SER A N 1
ATOM 1012 C CA . SER A 1 128 ? 23.042 -26.676 -0.451 1.00 36.53 128 SER A CA 1
ATOM 1013 C C . SER A 1 128 ? 24.470 -27.035 -0.084 1.00 36.53 128 SER A C 1
ATOM 1015 O O . SER A 1 128 ? 25.384 -26.893 -0.903 1.00 36.53 128 SER A O 1
ATOM 1017 N N . SER A 1 129 ? 24.681 -27.382 1.176 1.00 35.50 129 SER A N 1
ATOM 1018 C CA . SER A 1 129 ? 25.965 -27.796 1.696 1.00 35.50 129 SER A CA 1
ATOM 1019 C C . SER A 1 129 ? 26.394 -29.047 0.933 1.00 35.50 129 SER A C 1
ATOM 1021 O O . SER A 1 129 ? 26.057 -30.172 1.294 1.00 35.50 129 SER A O 1
ATOM 1023 N N . LYS A 1 130 ? 27.152 -28.861 -0.153 1.00 39.00 130 LYS A N 1
ATOM 1024 C CA . LYS A 1 130 ? 27.941 -29.931 -0.758 1.00 39.00 130 LYS A CA 1
ATOM 1025 C C . LYS A 1 130 ? 28.993 -30.328 0.275 1.00 39.00 130 LYS A C 1
ATOM 1027 O O . LYS A 1 130 ? 30.089 -29.779 0.333 1.00 39.00 130 LYS A O 1
ATOM 1032 N N . LYS A 1 131 ? 28.613 -31.267 1.143 1.00 42.53 131 LYS A N 1
ATOM 1033 C CA . LYS A 1 131 ? 29.535 -32.146 1.855 1.00 42.53 131 LYS A CA 1
ATOM 1034 C C . LYS A 1 131 ? 30.479 -32.772 0.825 1.00 42.53 131 LYS A C 1
ATOM 1036 O O . LYS A 1 131 ? 30.007 -33.380 -0.130 1.00 42.53 131 LYS A O 1
ATOM 1041 N N . GLY A 1 132 ? 31.781 -32.715 1.096 1.00 31.59 132 GLY A N 1
ATOM 1042 C CA . GLY A 1 132 ? 32.690 -33.795 0.710 1.00 31.59 132 GLY A CA 1
ATOM 1043 C C . GLY A 1 132 ? 33.805 -33.463 -0.284 1.00 31.59 132 GLY A C 1
ATOM 1044 O O . GLY A 1 132 ? 33.662 -33.701 -1.473 1.00 31.59 132 GLY A O 1
ATOM 1045 N N . ASN A 1 133 ? 34.961 -33.135 0.300 1.00 35.16 133 ASN A N 1
ATOM 1046 C CA . ASN A 1 133 ? 36.279 -33.742 0.053 1.00 35.16 133 ASN A CA 1
ATOM 1047 C C . ASN A 1 133 ? 37.168 -33.376 -1.157 1.00 35.16 133 ASN A C 1
ATOM 1049 O O . ASN A 1 133 ? 36.762 -33.429 -2.311 1.00 35.16 133 ASN A O 1
ATOM 1053 N N . LYS A 1 134 ? 38.466 -33.285 -0.789 1.00 33.84 134 LYS A N 1
ATOM 1054 C CA . LYS A 1 134 ? 39.741 -33.280 -1.551 1.00 33.84 134 LYS A CA 1
ATOM 1055 C C . LYS A 1 134 ? 40.211 -31.908 -2.055 1.00 33.84 134 LYS A C 1
ATOM 1057 O O . LYS A 1 134 ? 39.441 -31.194 -2.668 1.00 33.84 134 LYS A O 1
ATOM 1062 N N . SER A 1 135 ? 41.464 -31.483 -1.890 1.00 31.12 135 SER A N 1
ATOM 1063 C CA . SER A 1 135 ? 42.621 -31.927 -1.096 1.00 31.12 135 SER A CA 1
ATOM 1064 C C . SER A 1 135 ? 43.641 -30.779 -1.069 1.00 31.12 135 SER A C 1
ATOM 1066 O O . SER A 1 135 ? 43.637 -29.917 -1.944 1.00 31.12 135 SER A O 1
ATOM 1068 N N . LEU A 1 136 ? 44.520 -30.807 -0.069 1.00 36.94 136 LEU A N 1
ATOM 1069 C CA . LEU A 1 136 ? 45.757 -30.030 0.027 1.00 36.94 136 LEU A CA 1
ATOM 1070 C C . LEU A 1 136 ? 46.634 -30.085 -1.243 1.00 36.94 136 LEU A C 1
ATOM 1072 O O . LEU A 1 136 ? 46.737 -31.135 -1.871 1.00 36.94 136 LEU A O 1
ATOM 1076 N N . ASN A 1 137 ? 47.310 -28.967 -1.526 1.00 31.72 137 ASN A N 1
ATOM 1077 C CA . ASN A 1 137 ? 48.725 -28.870 -1.927 1.00 31.72 137 ASN A CA 1
ATOM 1078 C C . ASN A 1 137 ? 49.144 -27.409 -1.672 1.00 31.72 137 ASN A C 1
ATOM 1080 O O . ASN A 1 137 ? 48.590 -26.491 -2.266 1.00 31.72 137 ASN A O 1
ATOM 1084 N N . GLU A 1 138 ? 49.851 -27.103 -0.585 1.00 31.08 138 GLU A N 1
ATOM 1085 C CA . GLU A 1 138 ? 51.318 -27.153 -0.457 1.00 31.08 138 GLU A CA 1
ATOM 1086 C C . GLU A 1 138 ? 52.073 -26.397 -1.559 1.00 31.08 138 GLU A C 1
ATOM 1088 O O . GLU A 1 138 ? 52.303 -26.901 -2.653 1.00 31.08 138 GLU A O 1
ATOM 1093 N N . THR A 1 139 ? 52.585 -25.215 -1.208 1.00 35.16 139 THR A N 1
ATOM 1094 C CA . THR A 1 139 ? 53.949 -24.827 -1.587 1.00 35.16 139 THR A CA 1
ATOM 1095 C C . THR A 1 139 ? 54.583 -24.031 -0.435 1.00 35.16 139 THR A C 1
ATOM 1097 O O . THR A 1 139 ? 54.205 -22.898 -0.144 1.00 35.16 139 THR A O 1
ATOM 1100 N N . ARG A 1 140 ? 55.495 -24.727 0.259 1.00 32.00 140 ARG A N 1
ATOM 1101 C CA . ARG A 1 140 ? 56.718 -24.293 0.975 1.00 32.00 140 ARG A CA 1
ATOM 1102 C C . ARG A 1 140 ? 57.363 -23.017 0.389 1.00 32.00 140 ARG A C 1
ATOM 1104 O O . ARG A 1 140 ? 57.163 -22.733 -0.778 1.00 32.00 140 ARG A O 1
ATOM 1111 N N . GLU A 1 141 ? 58.246 -22.237 1.008 1.00 31.92 141 GLU A N 1
ATOM 1112 C CA . GLU A 1 141 ? 59.000 -22.209 2.269 1.00 31.92 141 GLU A CA 1
ATOM 1113 C C . GLU A 1 141 ? 59.785 -20.881 2.249 1.00 31.92 141 GLU A C 1
ATOM 1115 O O . GLU A 1 141 ? 60.271 -20.474 1.197 1.00 31.92 141 GLU A O 1
ATOM 1120 N N . THR A 1 142 ? 59.941 -20.227 3.402 1.00 32.19 142 THR A N 1
ATOM 1121 C CA . THR A 1 142 ? 61.195 -19.631 3.948 1.00 32.19 142 THR A CA 1
ATOM 1122 C C . THR A 1 142 ? 60.804 -18.836 5.211 1.00 32.19 142 THR A C 1
ATOM 1124 O O . THR A 1 142 ? 60.172 -17.794 5.134 1.00 32.19 142 THR A O 1
ATOM 1127 N N . VAL A 1 143 ? 60.801 -19.412 6.419 1.00 30.78 143 VAL A N 1
ATOM 1128 C CA . VAL A 1 143 ? 61.909 -19.731 7.350 1.00 30.78 143 VAL A CA 1
ATOM 1129 C C . VAL A 1 143 ? 62.643 -18.501 7.933 1.00 30.78 143 VAL A C 1
ATOM 1131 O O . VAL A 1 143 ? 63.510 -17.931 7.288 1.00 30.78 143 VAL A O 1
ATOM 1134 N N . LYS A 1 144 ? 62.355 -18.264 9.234 1.00 31.30 144 LYS A N 1
ATOM 1135 C CA . LYS A 1 144 ? 63.174 -17.689 10.342 1.00 31.30 144 LYS A CA 1
ATOM 1136 C C . LYS A 1 144 ? 63.548 -16.191 10.259 1.00 31.30 144 LYS A C 1
ATOM 1138 O O . LYS A 1 144 ? 64.156 -15.739 9.307 1.00 31.30 144 LYS A O 1
ATOM 1143 N N . SER A 1 145 ? 63.318 -15.370 11.291 1.00 29.23 145 SER A N 1
ATOM 1144 C CA . SER A 1 145 ? 64.017 -15.442 12.590 1.00 29.23 145 SER A CA 1
ATOM 1145 C C . SER A 1 145 ? 63.398 -14.529 13.676 1.00 29.23 145 SER A C 1
ATOM 1147 O O . SER A 1 145 ? 62.486 -13.751 13.433 1.00 29.23 145 SER A O 1
ATOM 1149 N N . GLN A 1 146 ? 63.912 -14.695 14.895 1.00 31.05 146 GLN A N 1
ATOM 1150 C CA . GLN A 1 146 ? 63.406 -14.351 16.226 1.00 31.05 146 GLN A CA 1
ATOM 1151 C C . GLN A 1 146 ? 63.536 -12.880 16.708 1.00 31.05 146 GLN A C 1
ATOM 1153 O O . GLN A 1 146 ? 64.442 -12.168 16.304 1.00 31.05 146 GLN A O 1
ATOM 1158 N N . LYS A 1 147 ? 62.743 -12.585 17.762 1.00 28.73 147 LYS A N 1
ATOM 1159 C CA . LYS A 1 147 ? 63.050 -11.845 19.021 1.00 28.73 147 LYS A CA 1
ATOM 1160 C C . LYS A 1 147 ? 63.158 -10.294 19.074 1.00 28.73 147 LYS A C 1
ATOM 1162 O O . LYS A 1 147 ? 64.105 -9.697 18.593 1.00 28.73 147 LYS A O 1
ATOM 1167 N N . SER A 1 148 ? 62.278 -9.746 19.933 1.00 28.34 148 SER A N 1
ATOM 1168 C CA . SER A 1 148 ? 62.535 -8.796 21.047 1.00 28.34 148 SER A CA 1
ATOM 1169 C C . SER A 1 148 ? 62.549 -7.261 20.850 1.00 28.34 148 SER A C 1
ATOM 1171 O O . SER A 1 148 ? 63.455 -6.697 20.266 1.00 28.34 148 SER A O 1
ATOM 1173 N N . GLN A 1 149 ? 61.601 -6.631 21.570 1.00 29.70 149 GLN A N 1
ATOM 1174 C CA . GLN A 1 149 ? 61.665 -5.413 22.413 1.00 29.70 149 GLN A CA 1
ATOM 1175 C C . GLN A 1 149 ? 61.936 -3.986 21.856 1.00 29.70 149 GLN A C 1
ATOM 1177 O O . GLN A 1 149 ? 63.011 -3.662 21.385 1.00 29.70 149 GLN A O 1
ATOM 1182 N N . LYS A 1 150 ? 60.967 -3.114 22.209 1.00 31.28 150 LYS A N 1
ATOM 1183 C CA . LYS A 1 150 ? 61.043 -1.727 22.741 1.00 31.28 150 LYS A CA 1
ATOM 1184 C C . LYS A 1 150 ? 61.561 -0.548 21.877 1.00 31.28 150 LYS A C 1
ATOM 1186 O O . LYS A 1 150 ? 62.746 -0.411 21.623 1.00 31.28 150 LYS A O 1
ATOM 1191 N N . SER A 1 151 ? 60.639 0.421 21.739 1.00 28.55 151 SER A N 1
ATOM 1192 C CA . SER A 1 151 ? 60.801 1.883 21.929 1.00 28.55 151 SER A CA 1
ATOM 1193 C C . SER A 1 151 ? 60.947 2.820 20.715 1.00 28.55 151 SER A C 1
ATOM 1195 O O . SER A 1 151 ? 61.788 2.640 19.852 1.00 28.55 151 SER A O 1
ATOM 1197 N N . GLN A 1 152 ? 60.165 3.910 20.813 1.00 30.59 152 GLN A N 1
ATOM 1198 C CA . GLN A 1 152 ? 60.346 5.277 20.282 1.00 30.59 152 GLN A CA 1
ATOM 1199 C C . GLN A 1 152 ? 60.057 5.607 18.800 1.00 30.59 152 GLN A C 1
ATOM 1201 O O . GLN A 1 152 ? 60.893 5.530 17.917 1.00 30.59 152 GLN A O 1
ATOM 1206 N N . LYS A 1 153 ? 58.829 6.107 18.594 1.00 34.53 153 LYS A N 1
ATOM 1207 C CA . LYS A 1 153 ? 58.469 7.456 18.102 1.00 34.53 153 LYS A CA 1
ATOM 1208 C C . LYS A 1 153 ? 59.509 8.190 17.229 1.00 34.53 153 LYS A C 1
ATOM 1210 O O . LYS A 1 153 ? 60.361 8.882 17.768 1.00 34.53 153 LYS A O 1
ATOM 1215 N N . GLU A 1 154 ? 59.268 8.242 15.918 1.00 29.67 154 GLU A N 1
ATOM 1216 C CA . GLU A 1 154 ? 59.644 9.403 15.103 1.00 29.67 154 GLU A CA 1
ATOM 1217 C C . GLU A 1 154 ? 58.714 9.612 13.897 1.00 29.67 154 GLU A C 1
ATOM 1219 O O . GLU A 1 154 ? 58.127 8.680 13.346 1.00 29.67 154 GLU A O 1
ATOM 1224 N N . LYS A 1 155 ? 58.504 10.890 13.569 1.00 36.34 155 LYS A N 1
ATOM 1225 C CA . LYS A 1 155 ? 57.568 11.412 12.573 1.00 36.34 155 LYS A CA 1
ATOM 1226 C C . LYS A 1 155 ? 58.092 11.158 11.156 1.00 36.34 155 LYS A C 1
ATOM 1228 O O . LYS A 1 155 ? 59.114 11.714 10.780 1.00 36.34 155 LYS A O 1
ATOM 1233 N N . GLY A 1 156 ? 57.311 10.463 10.332 1.00 29.86 156 GLY A N 1
ATOM 1234 C CA . GLY A 1 156 ? 57.492 10.423 8.881 1.00 29.86 156 GLY A CA 1
ATOM 1235 C C . GLY A 1 156 ? 56.135 10.411 8.185 1.00 29.86 156 GLY A C 1
ATOM 1236 O O . GLY A 1 156 ? 55.404 9.427 8.266 1.00 29.86 156 GLY A O 1
ATOM 1237 N N . LYS A 1 157 ? 55.770 11.520 7.531 1.00 42.34 157 LYS A N 1
ATOM 1238 C CA . LYS A 1 157 ? 54.608 11.600 6.636 1.00 42.34 157 LYS A CA 1
ATOM 1239 C C . LYS A 1 157 ? 54.899 10.755 5.389 1.00 42.34 157 LYS A C 1
ATOM 1241 O O . LYS A 1 157 ? 55.484 11.249 4.434 1.00 42.34 157 LYS A O 1
ATOM 1246 N N . GLY A 1 158 ? 54.518 9.481 5.432 1.00 34.53 158 GLY A N 1
ATOM 1247 C CA . GLY A 1 158 ? 54.371 8.616 4.258 1.00 34.53 158 GLY A CA 1
ATOM 1248 C C . GLY A 1 158 ? 52.961 8.738 3.662 1.00 34.53 158 GLY A C 1
ATOM 1249 O O . GLY A 1 158 ? 52.048 9.187 4.361 1.00 34.53 158 GLY A O 1
ATOM 1250 N N . PRO A 1 159 ? 52.770 8.376 2.382 1.00 34.66 159 PRO A N 1
ATOM 1251 C CA . PRO A 1 159 ? 51.546 8.658 1.643 1.00 34.66 159 PRO A CA 1
ATOM 1252 C C . PRO A 1 159 ? 50.346 7.985 2.309 1.00 34.66 159 PRO A C 1
ATOM 1254 O O . PRO A 1 159 ? 50.394 6.814 2.689 1.00 34.66 159 PRO A O 1
ATOM 1257 N N . VAL A 1 160 ? 49.278 8.767 2.462 1.00 33.09 160 VAL A N 1
ATOM 1258 C CA . VAL A 1 160 ? 47.988 8.353 3.014 1.00 33.09 160 VAL A CA 1
ATOM 1259 C C . VAL A 1 160 ? 47.519 7.115 2.256 1.00 33.09 160 VAL A C 1
ATOM 1261 O O . VAL A 1 160 ? 47.103 7.197 1.102 1.00 33.09 160 VAL A O 1
ATOM 1264 N N . LYS A 1 161 ? 47.595 5.947 2.904 1.00 32.59 161 LYS A N 1
ATOM 1265 C CA . LYS A 1 161 ? 46.891 4.756 2.438 1.00 32.59 161 LYS A CA 1
ATOM 1266 C C . LYS A 1 161 ? 45.406 5.112 2.414 1.00 32.59 161 LYS A C 1
ATOM 1268 O O . LYS A 1 161 ? 44.798 5.301 3.464 1.00 32.59 161 LYS A O 1
ATOM 1273 N N . LEU A 1 162 ? 44.839 5.184 1.214 1.00 34.81 162 LEU A N 1
ATOM 1274 C CA . LEU A 1 162 ? 43.408 5.280 0.898 1.00 34.81 162 LEU A CA 1
ATOM 1275 C C . LEU A 1 162 ? 42.618 4.029 1.360 1.00 34.81 162 LEU A C 1
ATOM 1277 O O . LEU A 1 162 ? 41.690 3.578 0.702 1.00 34.81 162 LEU A O 1
ATOM 1281 N N . SER A 1 163 ? 42.970 3.437 2.504 1.00 33.03 163 SER A N 1
ATOM 1282 C CA . SER A 1 163 ? 42.346 2.225 3.043 1.00 33.03 163 SER A CA 1
ATOM 1283 C C . SER A 1 163 ? 41.143 2.506 3.951 1.00 33.03 163 SER A C 1
ATOM 1285 O O . SER A 1 163 ? 40.756 1.636 4.723 1.00 33.03 163 SER A O 1
ATOM 1287 N N . ASN A 1 164 ? 40.541 3.695 3.847 1.00 31.44 164 ASN A N 1
ATOM 1288 C CA . ASN A 1 164 ? 39.231 3.998 4.434 1.00 31.44 164 ASN A CA 1
ATOM 1289 C C . ASN A 1 164 ? 38.090 3.875 3.408 1.00 31.44 164 ASN A C 1
ATOM 1291 O O . ASN A 1 164 ? 37.009 4.421 3.615 1.00 31.44 164 ASN A O 1
ATOM 1295 N N . LEU A 1 165 ? 38.294 3.121 2.324 1.00 33.88 165 LEU A N 1
ATOM 1296 C CA . LEU A 1 165 ? 37.171 2.477 1.656 1.00 33.88 165 LEU A CA 1
ATOM 1297 C C . LEU A 1 165 ? 36.629 1.428 2.625 1.00 33.88 165 LEU A C 1
ATOM 1299 O O . LEU A 1 165 ? 37.308 0.459 2.965 1.00 33.88 165 LEU A O 1
ATOM 1303 N N . VAL A 1 166 ? 35.435 1.729 3.132 1.00 35.72 166 VAL A N 1
ATOM 1304 C CA . VAL A 1 166 ? 34.484 0.830 3.780 1.00 35.72 166 VAL A CA 1
ATOM 1305 C C . VAL A 1 166 ? 34.813 -0.617 3.425 1.00 35.72 166 VAL A C 1
ATOM 1307 O O . VAL A 1 166 ? 34.890 -0.968 2.250 1.00 35.72 166 VAL A O 1
ATOM 1310 N N . LYS A 1 167 ? 35.031 -1.462 4.440 1.00 36.75 167 LYS A N 1
ATOM 1311 C CA . LYS A 1 167 ? 34.991 -2.914 4.255 1.00 36.75 167 LYS A CA 1
ATOM 1312 C C . LYS A 1 167 ? 33.603 -3.243 3.704 1.00 36.75 167 LYS A C 1
ATOM 1314 O O . LYS A 1 167 ? 32.685 -3.461 4.491 1.00 36.75 167 LYS A O 1
ATOM 1319 N N . ASP A 1 168 ? 33.461 -3.230 2.381 1.00 40.38 168 ASP A N 1
ATOM 1320 C CA . ASP A 1 168 ? 32.327 -3.764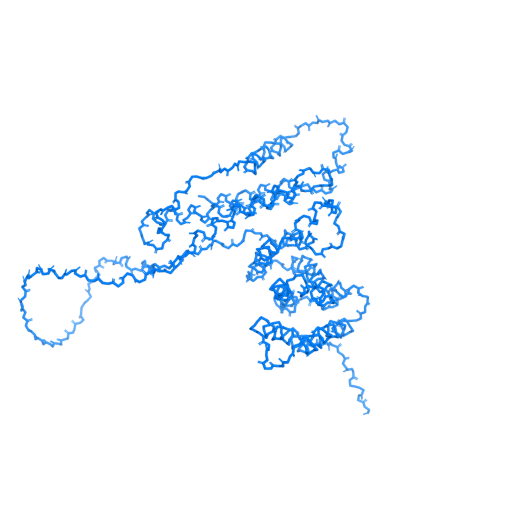 1.644 1.00 40.38 168 ASP A CA 1
ATOM 1321 C C . ASP A 1 168 ? 32.288 -5.248 1.991 1.00 40.38 168 ASP A C 1
ATOM 1323 O O . ASP A 1 168 ? 32.953 -6.083 1.382 1.00 40.38 168 ASP A O 1
ATOM 1327 N N . LYS A 1 169 ? 31.595 -5.586 3.074 1.00 43.59 169 LYS A N 1
ATOM 1328 C CA . LYS A 1 169 ? 31.249 -6.972 3.330 1.00 43.59 169 LYS A CA 1
ATOM 1329 C C . LYS A 1 169 ? 30.241 -7.330 2.250 1.00 43.59 169 LYS A C 1
ATOM 1331 O O . LYS A 1 169 ? 29.197 -6.690 2.174 1.00 43.59 169 LYS A O 1
ATOM 1336 N N . ALA A 1 170 ? 30.570 -8.336 1.442 1.00 49.12 170 ALA A N 1
ATOM 1337 C CA . ALA A 1 170 ? 29.607 -9.059 0.623 1.00 49.12 170 ALA A CA 1
ATOM 1338 C C . ALA A 1 170 ? 28.347 -9.313 1.468 1.00 49.12 170 ALA A C 1
ATOM 1340 O O . ALA A 1 170 ? 28.399 -10.035 2.468 1.00 49.12 170 ALA A O 1
ATOM 1341 N N . GLY A 1 171 ? 27.266 -8.617 1.134 1.00 58.53 171 GLY A N 1
ATOM 1342 C CA . GLY A 1 171 ? 25.977 -8.700 1.805 1.00 58.53 171 GLY A CA 1
ATOM 1343 C C . GLY A 1 171 ? 24.951 -9.340 0.877 1.00 58.53 171 GLY A C 1
ATOM 1344 O O . GLY A 1 171 ? 25.183 -9.411 -0.332 1.00 58.53 171 GLY A O 1
ATOM 1345 N N . PRO A 1 172 ? 23.818 -9.821 1.411 1.00 73.31 172 PRO A N 1
ATOM 1346 C CA . PRO A 1 172 ? 22.711 -10.240 0.563 1.00 73.31 172 PRO A CA 1
ATOM 1347 C C . PRO A 1 172 ? 22.274 -9.076 -0.336 1.00 73.31 172 PRO A C 1
ATOM 1349 O O . PRO A 1 172 ? 22.397 -7.909 0.053 1.00 73.31 172 PRO A O 1
ATOM 1352 N N . PHE A 1 173 ? 21.754 -9.400 -1.523 1.00 83.88 173 PHE A N 1
ATOM 1353 C CA . PHE A 1 173 ? 21.147 -8.410 -2.407 1.00 83.88 173 PHE A CA 1
ATOM 1354 C C . PHE A 1 173 ? 20.144 -7.560 -1.618 1.00 83.88 173 PHE A C 1
ATOM 1356 O O . PHE A 1 173 ? 19.263 -8.091 -0.937 1.00 83.88 173 PHE A O 1
ATOM 1363 N N . LYS A 1 174 ? 20.294 -6.236 -1.693 1.00 86.25 174 LYS A N 1
ATOM 1364 C CA . LYS A 1 174 ? 19.399 -5.281 -1.042 1.00 86.25 174 LYS A CA 1
ATOM 1365 C C . LYS A 1 174 ? 18.675 -4.487 -2.128 1.00 86.25 174 LYS A C 1
ATOM 1367 O O . LYS A 1 174 ? 19.354 -3.767 -2.860 1.00 86.25 174 LYS A O 1
ATOM 1372 N N . PRO A 1 175 ? 17.342 -4.587 -2.248 1.00 85.75 175 PRO A N 1
ATOM 1373 C CA . PRO A 1 175 ? 16.579 -3.718 -3.136 1.00 85.75 175 PRO A CA 1
ATOM 1374 C C . PRO A 1 175 ? 16.776 -2.240 -2.779 1.00 85.75 175 PRO A C 1
ATOM 1376 O O . PRO A 1 175 ? 17.102 -1.896 -1.637 1.00 85.75 175 PRO A O 1
ATOM 1379 N N . LEU A 1 176 ? 16.568 -1.364 -3.758 1.00 88.94 176 LEU A N 1
ATOM 1380 C CA . LEU A 1 176 ? 16.484 0.069 -3.496 1.00 88.94 176 LEU A CA 1
ATOM 1381 C C . LEU A 1 176 ? 15.193 0.390 -2.713 1.00 88.94 176 LEU A C 1
ATOM 1383 O O . LEU A 1 176 ? 14.238 -0.385 -2.786 1.00 88.94 176 LEU A O 1
ATOM 1387 N N . PRO A 1 177 ? 15.144 1.508 -1.960 1.00 90.19 177 PRO A N 1
ATOM 1388 C CA . PRO A 1 177 ? 13.924 1.945 -1.276 1.00 90.19 177 PRO A CA 1
ATOM 1389 C C . PRO A 1 177 ? 12.754 2.097 -2.249 1.00 90.19 177 PRO A C 1
ATOM 1391 O O . PRO A 1 177 ? 12.980 2.498 -3.389 1.00 90.19 177 PRO A O 1
ATOM 1394 N N . CYS A 1 178 ? 11.530 1.803 -1.802 1.00 93.81 178 CYS A N 1
ATOM 1395 C CA . CYS A 1 178 ? 10.340 1.934 -2.643 1.00 93.81 178 CYS A CA 1
ATOM 1396 C C . CYS A 1 178 ? 10.228 3.352 -3.218 1.00 93.81 178 CYS A C 1
ATOM 1398 O O . CYS A 1 178 ? 10.464 4.340 -2.522 1.00 93.81 178 CYS A O 1
ATOM 1400 N N . LEU A 1 179 ? 9.881 3.431 -4.498 1.00 93.56 179 LEU A N 1
ATOM 1401 C CA . LEU A 1 179 ? 9.873 4.676 -5.257 1.00 93.56 179 LEU A CA 1
ATOM 1402 C C . LEU A 1 179 ? 8.659 5.576 -4.984 1.00 93.56 179 LEU A C 1
ATOM 1404 O O . LEU A 1 179 ? 8.653 6.755 -5.334 1.00 93.56 179 LEU A O 1
ATOM 1408 N N . TRP A 1 180 ? 7.603 5.004 -4.419 1.00 95.25 180 TRP A N 1
ATOM 1409 C CA . TRP A 1 180 ? 6.319 5.671 -4.280 1.00 95.25 180 TRP A CA 1
ATOM 1410 C C . TRP A 1 180 ? 6.361 6.836 -3.293 1.00 95.25 180 TRP A C 1
ATOM 1412 O O . TRP A 1 180 ? 7.168 6.885 -2.369 1.00 95.25 180 TRP A O 1
ATOM 1422 N N . ASN A 1 181 ? 5.416 7.757 -3.462 1.00 94.69 181 ASN A N 1
ATOM 1423 C CA . ASN A 1 181 ? 5.153 8.827 -2.508 1.00 94.69 181 ASN A CA 1
ATOM 1424 C C . ASN A 1 181 ? 3.851 8.544 -1.722 1.00 94.69 181 ASN A C 1
ATOM 1426 O O . ASN A 1 181 ? 3.072 7.664 -2.114 1.00 94.69 181 ASN A O 1
ATOM 1430 N N . PRO A 1 182 ? 3.573 9.280 -0.629 1.00 96.19 182 PRO A N 1
ATOM 1431 C CA . PRO A 1 182 ? 2.358 9.083 0.165 1.00 96.19 182 PRO A CA 1
ATOM 1432 C C . PRO A 1 182 ? 1.059 9.220 -0.643 1.00 96.19 182 PRO A C 1
ATOM 1434 O O . PRO A 1 182 ? 0.119 8.461 -0.414 1.00 96.19 182 PRO A O 1
ATOM 1437 N N . GLY A 1 183 ? 1.010 10.133 -1.619 1.00 95.69 183 GLY A N 1
ATOM 1438 C CA . GLY A 1 183 ? -0.158 10.309 -2.492 1.00 95.69 183 GLY A CA 1
ATOM 1439 C C . GLY A 1 183 ? -0.463 9.074 -3.343 1.00 95.69 183 GLY A C 1
ATOM 1440 O O . GLY A 1 183 ? -1.608 8.629 -3.418 1.00 95.69 183 GLY A O 1
ATOM 1441 N N . PHE A 1 184 ? 0.560 8.452 -3.932 1.00 96.88 184 PHE A N 1
ATOM 1442 C CA . PHE A 1 184 ? 0.381 7.203 -4.666 1.00 96.88 184 PHE A CA 1
ATOM 1443 C C . PHE A 1 184 ? 0.048 6.033 -3.733 1.00 96.88 184 PHE A C 1
ATOM 1445 O O . PHE A 1 184 ? -0.821 5.222 -4.055 1.00 96.88 184 PHE A O 1
ATOM 1452 N N . CYS A 1 185 ? 0.670 5.978 -2.549 1.00 98.12 185 CYS A N 1
ATOM 1453 C CA . CYS A 1 185 ? 0.320 4.999 -1.519 1.00 98.12 185 CYS A CA 1
ATOM 1454 C C . CYS A 1 185 ? -1.172 5.076 -1.170 1.00 98.12 185 CYS A C 1
ATOM 1456 O O . CYS A 1 185 ? -1.841 4.046 -1.142 1.00 98.12 185 CYS A O 1
ATOM 1458 N N . GLN A 1 186 ? -1.718 6.284 -0.988 1.00 97.62 186 GLN A N 1
ATOM 1459 C CA . GLN A 1 186 ? -3.152 6.479 -0.778 1.00 97.62 186 GLN A CA 1
ATOM 1460 C C . GLN A 1 186 ? -3.966 5.914 -1.947 1.00 97.62 186 GLN A C 1
ATOM 1462 O O . GLN A 1 186 ? -4.887 5.140 -1.704 1.00 97.62 186 GLN A O 1
ATOM 1467 N N . LYS A 1 187 ? -3.619 6.239 -3.201 1.00 96.75 187 LYS A N 1
ATOM 1468 C CA . LYS A 1 187 ? -4.350 5.757 -4.388 1.00 96.75 187 LYS A CA 1
ATOM 1469 C C . LYS A 1 187 ? -4.350 4.223 -4.496 1.00 96.75 187 LYS A C 1
ATOM 1471 O O . LYS A 1 187 ? -5.366 3.636 -4.859 1.00 96.75 187 LYS A O 1
ATOM 1476 N N . ILE A 1 188 ? -3.249 3.557 -4.135 1.00 97.94 188 ILE A N 1
ATOM 1477 C CA . ILE A 1 188 ? -3.168 2.086 -4.080 1.00 97.94 188 ILE A CA 1
ATOM 1478 C C . ILE A 1 188 ? -4.026 1.503 -2.953 1.00 97.94 188 ILE A C 1
ATOM 1480 O O . ILE A 1 188 ? -4.736 0.521 -3.166 1.00 97.94 188 ILE A O 1
ATOM 1484 N N . ILE A 1 189 ? -3.999 2.092 -1.757 1.00 98.38 189 ILE A N 1
ATOM 1485 C CA . ILE A 1 189 ? -4.843 1.639 -0.641 1.00 98.38 189 ILE A CA 1
ATOM 1486 C C . ILE A 1 189 ? -6.326 1.855 -0.974 1.00 98.38 189 ILE A C 1
ATOM 1488 O O . ILE A 1 189 ? -7.145 0.981 -0.708 1.00 98.38 189 ILE A O 1
ATOM 1492 N N . GLU A 1 190 ? -6.673 2.956 -1.635 1.00 97.44 190 GLU A N 1
ATOM 1493 C CA . GLU A 1 190 ? -8.017 3.232 -2.149 1.00 97.44 190 GLU A CA 1
ATOM 1494 C C . GLU A 1 190 ? -8.450 2.177 -3.180 1.00 97.44 190 GLU A C 1
ATOM 1496 O O . GLU A 1 190 ? -9.531 1.591 -3.058 1.00 97.44 190 GLU A O 1
ATOM 1501 N N . LEU A 1 191 ? -7.569 1.839 -4.130 1.00 97.44 191 LEU A N 1
ATOM 1502 C CA . LEU A 1 191 ? -7.800 0.773 -5.107 1.00 97.44 191 LEU A CA 1
ATOM 1503 C C . LEU A 1 191 ? -8.121 -0.564 -4.435 1.00 97.44 191 LEU A C 1
ATOM 1505 O O . LEU A 1 191 ? -9.023 -1.267 -4.890 1.00 97.44 191 LEU A O 1
ATOM 1509 N N . LEU A 1 192 ? -7.414 -0.920 -3.363 1.00 97.69 192 LEU A N 1
ATOM 1510 C CA . LEU A 1 192 ? -7.557 -2.215 -2.695 1.00 97.69 192 LEU A CA 1
ATOM 1511 C C . LEU A 1 192 ? -8.714 -2.262 -1.694 1.00 97.69 192 LEU A C 1
ATOM 1513 O O . LEU A 1 192 ? -9.388 -3.285 -1.591 1.00 97.69 192 LEU A O 1
ATOM 1517 N N . TYR A 1 193 ? -8.963 -1.168 -0.977 1.00 97.12 193 TYR A N 1
ATOM 1518 C CA . TYR A 1 193 ? -9.757 -1.196 0.251 1.00 97.12 193 TYR A CA 1
ATOM 1519 C C . TYR A 1 193 ? -10.919 -0.204 0.278 1.00 97.12 193 TYR A C 1
ATOM 1521 O O . TYR A 1 193 ? -11.773 -0.330 1.150 1.00 97.12 193 TYR A O 1
ATOM 1529 N N . SER A 1 194 ? -11.019 0.744 -0.658 1.00 95.56 194 SER A N 1
ATOM 1530 C CA . SER A 1 194 ? -12.205 1.608 -0.730 1.00 95.56 194 SER A CA 1
ATOM 1531 C C . SER A 1 194 ? -13.406 0.846 -1.291 1.00 95.56 194 SER A C 1
ATOM 1533 O O . SER A 1 194 ? -13.271 0.067 -2.235 1.00 95.56 194 SER A O 1
ATOM 1535 N N . ASP A 1 195 ? -14.605 1.068 -0.765 1.00 90.75 195 ASP A N 1
ATOM 1536 C CA . ASP A 1 195 ? -15.815 0.513 -1.385 1.00 90.75 195 ASP A CA 1
ATOM 1537 C C . ASP A 1 195 ? -16.073 1.196 -2.745 1.00 90.75 195 ASP A C 1
ATOM 1539 O O . ASP A 1 195 ? -16.285 0.535 -3.769 1.00 90.75 195 ASP A O 1
ATOM 1543 N N . GLU A 1 196 ? -15.857 2.508 -2.806 1.00 90.12 196 GLU A N 1
ATOM 1544 C CA . GLU A 1 196 ? -16.070 3.334 -3.993 1.00 90.12 196 GLU A CA 1
ATOM 1545 C C . GLU A 1 196 ? -14.752 3.921 -4.507 1.00 90.12 196 GLU A C 1
ATOM 1547 O O . GLU A 1 196 ? -13.938 4.438 -3.745 1.00 90.12 196 GLU A O 1
ATOM 1552 N N . VAL A 1 197 ? -14.524 3.810 -5.815 1.00 92.69 197 VAL A N 1
ATOM 1553 C CA . VAL A 1 197 ? -13.364 4.384 -6.506 1.00 92.69 197 VAL A CA 1
ATOM 1554 C C . VAL A 1 197 ? -13.896 4.991 -7.795 1.00 92.69 197 VAL A C 1
ATOM 1556 O O . VAL A 1 197 ? -14.379 4.260 -8.659 1.00 92.69 197 VAL A O 1
ATOM 1559 N N . SER A 1 198 ? -13.837 6.316 -7.912 1.00 91.56 198 SER A N 1
ATOM 1560 C CA . SER A 1 198 ? -14.435 7.062 -9.031 1.00 91.56 198 SER A CA 1
ATOM 1561 C C . SER A 1 198 ? -13.734 6.824 -10.369 1.00 91.56 198 SER A C 1
ATOM 1563 O O . SER A 1 198 ? -14.324 7.032 -11.423 1.00 91.56 198 SER A O 1
ATOM 1565 N N . TRP A 1 199 ? -12.483 6.366 -10.333 1.00 92.56 199 TRP A N 1
ATOM 1566 C CA . TRP A 1 199 ? -11.605 6.263 -11.496 1.00 92.56 199 TRP A CA 1
ATOM 1567 C C . TRP A 1 199 ? -11.385 4.826 -11.997 1.00 92.56 199 TRP A C 1
ATOM 1569 O O . TRP A 1 199 ? -10.720 4.642 -13.007 1.00 92.56 199 TRP A O 1
ATOM 1579 N N . ALA A 1 200 ? -11.944 3.794 -11.351 1.00 93.31 200 ALA A N 1
ATOM 1580 C CA . ALA A 1 200 ? -11.782 2.404 -11.792 1.00 93.31 200 ALA A CA 1
ATOM 1581 C C . ALA A 1 200 ? -13.070 1.582 -11.651 1.00 93.31 200 ALA A C 1
ATOM 1583 O O . ALA A 1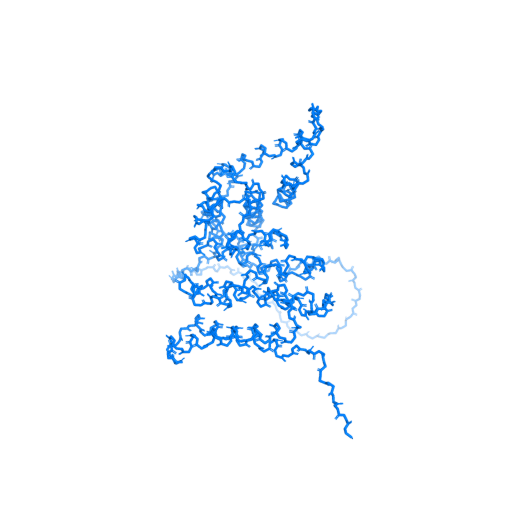 200 ? -13.742 1.597 -10.613 1.00 93.31 200 ALA A O 1
ATOM 1584 N N . SER A 1 201 ? -13.388 0.801 -12.688 1.00 93.00 201 SER A N 1
ATOM 1585 C CA . SER A 1 201 ? -14.584 -0.045 -12.704 1.00 93.00 201 SER A CA 1
ATOM 1586 C C . SER A 1 201 ? -14.535 -1.114 -11.608 1.00 93.00 201 SER A C 1
ATOM 1588 O O . SER A 1 201 ? -13.472 -1.623 -11.246 1.00 93.00 201 SER A O 1
ATOM 1590 N N . LEU A 1 202 ? -15.697 -1.465 -11.050 1.00 93.62 202 LEU A N 1
ATOM 1591 C CA . LEU A 1 202 ? -15.782 -2.462 -9.976 1.00 93.62 202 LEU A CA 1
ATOM 1592 C C . LEU A 1 202 ? -15.227 -3.827 -10.413 1.00 93.62 202 LEU A C 1
ATOM 1594 O O . LEU A 1 202 ? -14.520 -4.478 -9.648 1.00 93.62 202 LEU A O 1
ATOM 1598 N N . GLU A 1 203 ? -15.517 -4.239 -11.647 1.00 93.69 203 GLU A N 1
ATOM 1599 C CA . GLU A 1 203 ? -15.077 -5.522 -12.195 1.00 93.69 203 GLU A CA 1
ATOM 1600 C C . GLU A 1 203 ? -13.550 -5.635 -12.224 1.00 93.69 203 GLU A C 1
ATOM 1602 O O . GLU A 1 203 ? -12.987 -6.554 -11.629 1.00 93.69 203 GLU A O 1
ATOM 1607 N N . GLN A 1 204 ? -12.863 -4.672 -12.845 1.00 93.69 204 GLN A N 1
ATOM 1608 C CA . GLN A 1 204 ? -11.406 -4.708 -12.933 1.00 93.69 204 GLN A CA 1
ATOM 1609 C C . GLN A 1 204 ? -10.744 -4.528 -11.556 1.00 93.69 204 GLN A C 1
ATOM 1611 O O . GLN A 1 204 ? -9.738 -5.176 -11.263 1.00 93.69 204 GLN A O 1
ATOM 1616 N N . ARG A 1 205 ? -11.323 -3.710 -10.664 1.00 94.62 205 ARG A N 1
ATOM 1617 C CA . ARG A 1 205 ? -10.847 -3.604 -9.273 1.00 94.62 205 ARG A CA 1
ATOM 1618 C C . ARG A 1 205 ? -10.899 -4.950 -8.555 1.00 94.62 205 ARG A C 1
ATOM 1620 O O . ARG A 1 205 ? -9.927 -5.330 -7.903 1.00 94.62 205 ARG A O 1
ATOM 1627 N N . ASN A 1 206 ? -11.995 -5.692 -8.699 1.00 95.38 206 ASN A N 1
ATOM 1628 C CA . ASN A 1 206 ? -12.164 -6.993 -8.054 1.00 95.38 206 ASN A CA 1
ATOM 1629 C C . ASN A 1 206 ? -11.155 -8.036 -8.553 1.00 95.38 206 ASN A C 1
ATOM 1631 O O . ASN A 1 206 ? -10.701 -8.863 -7.762 1.00 95.38 206 ASN A O 1
ATOM 1635 N N . GLN A 1 207 ? -10.731 -7.960 -9.819 1.00 95.75 207 GLN A N 1
ATOM 1636 C CA . GLN A 1 207 ? -9.674 -8.831 -10.345 1.00 95.75 207 GLN A CA 1
ATOM 1637 C C . GLN A 1 207 ? -8.345 -8.653 -9.602 1.00 95.75 207 GLN A C 1
ATOM 1639 O O . GLN A 1 207 ? -7.645 -9.639 -9.373 1.00 95.75 207 GLN A O 1
ATOM 1644 N N . ILE A 1 208 ? -8.012 -7.422 -9.199 1.00 96.88 208 ILE A N 1
ATOM 1645 C CA . ILE A 1 208 ? -6.818 -7.122 -8.398 1.00 96.88 208 ILE A CA 1
ATOM 1646 C C . ILE A 1 208 ? -7.041 -7.466 -6.922 1.00 96.88 208 ILE A C 1
ATOM 1648 O O . ILE A 1 208 ? -6.186 -8.104 -6.313 1.00 96.88 208 ILE A O 1
ATOM 1652 N N . ARG A 1 209 ? -8.201 -7.111 -6.354 1.00 96.19 209 ARG A N 1
ATOM 1653 C CA . ARG A 1 209 ? -8.535 -7.372 -4.937 1.00 96.19 209 ARG A CA 1
ATOM 1654 C C . ARG A 1 209 ? -8.588 -8.858 -4.583 1.00 96.19 209 ARG A C 1
ATOM 1656 O O . ARG A 1 209 ? -8.395 -9.238 -3.437 1.00 96.19 209 ARG A O 1
ATOM 1663 N N . ALA A 1 210 ? -8.815 -9.725 -5.565 1.00 95.62 210 ALA A N 1
ATOM 1664 C CA . ALA A 1 210 ? -8.754 -11.169 -5.368 1.00 95.62 210 ALA A CA 1
ATOM 1665 C C . ALA A 1 210 ? -7.313 -11.716 -5.222 1.00 95.62 210 ALA A C 1
ATOM 1667 O O . ALA A 1 210 ? -7.128 -12.903 -4.947 1.00 95.62 210 ALA A O 1
ATOM 1668 N N . ARG A 1 211 ? -6.269 -10.899 -5.437 1.00 96.94 211 ARG A N 1
ATOM 1669 C CA . ARG A 1 211 ? -4.865 -11.340 -5.518 1.00 96.94 211 ARG A CA 1
ATOM 1670 C C . ARG A 1 211 ? -4.095 -11.062 -4.227 1.00 96.94 211 ARG A C 1
ATOM 1672 O O . ARG A 1 211 ? -3.475 -10.015 -4.068 1.00 96.94 211 ARG A O 1
ATOM 1679 N N . ARG A 1 212 ? -4.067 -12.043 -3.322 1.00 96.50 212 ARG A N 1
ATOM 1680 C CA . ARG A 1 212 ? -3.336 -11.973 -2.035 1.00 96.50 212 ARG A CA 1
ATOM 1681 C C . ARG A 1 212 ? -1.872 -11.543 -2.178 1.00 96.50 212 ARG A C 1
ATOM 1683 O O . ARG A 1 212 ? -1.376 -10.742 -1.392 1.00 96.50 212 ARG A O 1
ATOM 1690 N N . ASP A 1 213 ? -1.181 -12.049 -3.196 1.00 96.50 213 ASP A N 1
ATOM 1691 C CA . ASP A 1 213 ? 0.219 -11.715 -3.465 1.00 96.50 213 ASP A CA 1
ATOM 1692 C C . ASP A 1 213 ? 0.410 -10.230 -3.809 1.00 96.50 213 ASP A C 1
ATOM 1694 O O . ASP A 1 213 ? 1.345 -9.600 -3.308 1.00 96.50 213 ASP A O 1
ATOM 1698 N N . PHE A 1 214 ? -0.515 -9.651 -4.577 1.00 98.00 214 PHE A N 1
ATOM 1699 C CA . PHE A 1 214 ? -0.514 -8.222 -4.878 1.00 98.00 214 PHE A CA 1
ATOM 1700 C C . PHE A 1 214 ? -0.780 -7.371 -3.630 1.00 98.00 214 PHE A C 1
ATOM 1702 O O . PHE A 1 214 ? -0.064 -6.397 -3.404 1.00 98.00 214 PHE A O 1
ATOM 1709 N N . HIS A 1 215 ? -1.742 -7.761 -2.782 1.00 98.19 215 HIS A N 1
ATOM 1710 C CA . HIS A 1 215 ? -1.992 -7.083 -1.501 1.00 98.19 215 HIS A CA 1
ATOM 1711 C C . HIS A 1 215 ? -0.723 -7.024 -0.648 1.00 98.19 215 HIS A C 1
ATOM 1713 O O . HIS A 1 215 ? -0.330 -5.957 -0.179 1.00 98.19 215 HIS A O 1
ATOM 1719 N N . MET A 1 216 ? -0.053 -8.165 -0.483 1.00 97.12 216 MET A N 1
ATOM 1720 C CA . MET A 1 216 ? 1.158 -8.263 0.328 1.00 97.12 216 MET A CA 1
ATOM 1721 C C . MET A 1 216 ? 2.311 -7.425 -0.218 1.00 97.12 216 MET A C 1
ATOM 1723 O O . MET A 1 216 ? 3.063 -6.835 0.556 1.00 97.12 216 MET A O 1
ATOM 1727 N N . TRP A 1 217 ? 2.480 -7.378 -1.537 1.00 96.81 217 TRP A N 1
ATOM 1728 C CA . TRP A 1 217 ? 3.490 -6.529 -2.161 1.00 96.81 217 TRP A CA 1
ATOM 1729 C C . TRP A 1 217 ? 3.166 -5.044 -1.979 1.00 96.81 217 TRP A C 1
ATOM 1731 O O . TRP A 1 217 ? 3.997 -4.299 -1.463 1.00 96.81 217 TRP A O 1
ATOM 1741 N N . ALA A 1 218 ? 1.937 -4.635 -2.298 1.00 98.19 218 ALA A N 1
ATOM 1742 C CA . ALA A 1 218 ? 1.494 -3.251 -2.189 1.00 98.19 218 ALA A CA 1
ATOM 1743 C C . ALA A 1 218 ? 1.595 -2.722 -0.752 1.00 98.19 218 ALA A C 1
ATOM 1745 O O . ALA A 1 218 ? 2.150 -1.650 -0.529 1.00 98.19 218 ALA A O 1
ATOM 1746 N N . LEU A 1 219 ? 1.120 -3.486 0.237 1.00 98.31 219 LEU A N 1
ATOM 1747 C CA . LEU A 1 219 ? 1.191 -3.093 1.644 1.00 98.31 219 LEU A CA 1
ATOM 1748 C C . LEU A 1 219 ? 2.636 -2.960 2.141 1.00 98.31 219 LEU A C 1
ATOM 1750 O O . LEU A 1 219 ? 2.932 -2.024 2.876 1.00 98.31 219 LEU A O 1
ATOM 1754 N N . ARG A 1 220 ? 3.555 -3.845 1.725 1.00 96.12 220 ARG A N 1
ATOM 1755 C CA . ARG A 1 220 ? 4.983 -3.725 2.077 1.00 96.12 220 ARG A CA 1
ATOM 1756 C C . ARG A 1 220 ? 5.624 -2.487 1.462 1.00 96.12 220 ARG A C 1
ATOM 1758 O O . ARG A 1 220 ? 6.422 -1.832 2.128 1.00 96.12 220 ARG A O 1
ATOM 1765 N N . SER A 1 221 ? 5.267 -2.158 0.225 1.00 97.06 221 SER A N 1
ATOM 1766 C CA . SER A 1 221 ? 5.715 -0.933 -0.435 1.00 97.06 221 SER A CA 1
ATOM 1767 C C . SER A 1 221 ? 5.199 0.308 0.299 1.00 97.06 221 SER A C 1
ATOM 1769 O O . SER A 1 221 ? 5.992 1.179 0.649 1.00 97.06 221 SER A O 1
ATOM 1771 N N . VAL A 1 222 ? 3.907 0.345 0.651 1.00 98.25 222 VAL A N 1
ATOM 1772 C CA . VAL A 1 222 ? 3.317 1.426 1.464 1.00 98.25 222 VAL A CA 1
ATOM 1773 C C . VAL A 1 222 ? 4.013 1.532 2.823 1.00 98.25 222 VAL A C 1
ATOM 1775 O O . VAL A 1 222 ? 4.434 2.618 3.210 1.00 98.25 222 VAL A O 1
ATOM 1778 N N . GLN A 1 223 ? 4.212 0.410 3.517 1.00 96.94 223 GLN A N 1
ATOM 1779 C CA . GLN A 1 223 ? 4.931 0.364 4.790 1.00 96.94 223 GLN A CA 1
ATOM 1780 C C . GLN A 1 223 ? 6.345 0.941 4.661 1.00 96.94 223 GLN A C 1
ATOM 1782 O O . GLN A 1 223 ? 6.768 1.731 5.502 1.00 96.94 223 GLN A O 1
ATOM 1787 N N . SER A 1 224 ? 7.076 0.574 3.603 1.00 95.38 224 SER A N 1
ATOM 1788 C CA . SER A 1 224 ? 8.424 1.087 3.349 1.00 95.38 224 SER A CA 1
ATOM 1789 C C . SER A 1 224 ? 8.437 2.601 3.163 1.00 95.38 224 SER A C 1
ATOM 1791 O O . SER A 1 224 ? 9.368 3.242 3.640 1.00 95.38 224 SER A O 1
ATOM 1793 N N . VAL A 1 225 ? 7.440 3.169 2.479 1.00 96.56 225 VAL A N 1
ATOM 1794 C CA . VAL A 1 225 ? 7.332 4.623 2.287 1.00 96.56 225 VAL A CA 1
ATOM 1795 C C . VAL A 1 225 ? 7.021 5.312 3.611 1.00 96.56 225 VAL A C 1
ATOM 1797 O O . VAL A 1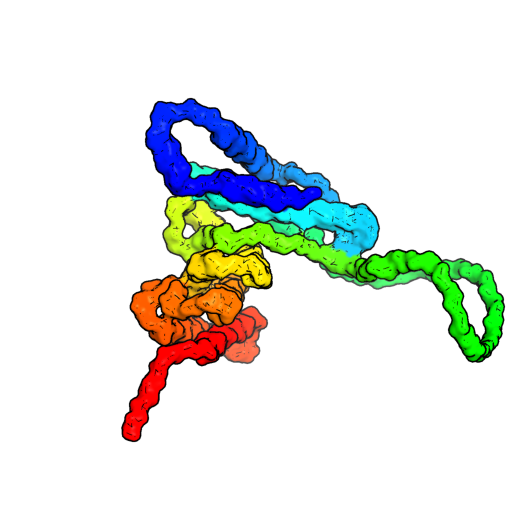 225 ? 7.696 6.276 3.964 1.00 96.56 225 VAL A O 1
ATOM 1800 N N . LEU A 1 226 ? 6.054 4.793 4.375 1.00 96.62 226 LEU A N 1
ATOM 1801 C CA . LEU A 1 226 ? 5.617 5.391 5.640 1.00 96.62 226 LEU A CA 1
ATOM 1802 C C . LEU A 1 226 ? 6.679 5.347 6.751 1.00 96.62 226 LEU A C 1
ATOM 1804 O O . LEU A 1 226 ? 6.636 6.160 7.669 1.00 96.62 226 LEU A O 1
ATOM 1808 N N . LEU A 1 227 ? 7.633 4.419 6.674 1.00 94.75 227 LEU A N 1
ATOM 1809 C CA . LEU A 1 227 ? 8.765 4.337 7.601 1.00 94.75 227 LEU A CA 1
ATOM 1810 C C . LEU A 1 227 ? 9.934 5.264 7.229 1.00 94.75 227 LEU A C 1
ATOM 1812 O O . LEU A 1 227 ? 10.964 5.227 7.898 1.00 94.75 227 LEU A O 1
ATOM 1816 N N . THR A 1 228 ? 9.812 6.066 6.170 1.00 90.69 228 THR A N 1
ATOM 1817 C CA . THR A 1 228 ? 10.866 7.011 5.784 1.00 90.69 228 THR A CA 1
ATOM 1818 C C . THR A 1 228 ? 10.809 8.261 6.665 1.00 90.69 228 THR A C 1
ATOM 1820 O O . THR A 1 228 ? 9.739 8.809 6.914 1.00 90.69 228 THR A O 1
ATOM 1823 N N . ASP A 1 229 ? 11.967 8.757 7.104 1.00 80.94 229 ASP A N 1
ATOM 1824 C CA . ASP A 1 229 ? 12.066 9.864 8.072 1.00 80.94 229 ASP A CA 1
ATOM 1825 C C . ASP A 1 229 ? 11.709 11.258 7.507 1.00 80.94 229 ASP A C 1
ATOM 1827 O O . ASP A 1 229 ? 11.759 12.251 8.230 1.00 80.94 229 ASP A O 1
ATOM 1831 N N . ASN A 1 230 ? 11.387 11.372 6.215 1.00 85.88 230 ASN A N 1
ATOM 1832 C CA . ASN A 1 230 ? 11.282 12.645 5.492 1.00 85.88 230 ASN A CA 1
ATOM 1833 C C . ASN A 1 230 ? 9.910 12.893 4.841 1.00 85.88 230 ASN A C 1
ATOM 1835 O O . ASN A 1 230 ? 9.832 13.573 3.820 1.00 85.88 230 ASN A O 1
ATOM 1839 N N . ILE A 1 231 ? 8.835 12.342 5.404 1.00 94.00 231 ILE A N 1
ATOM 1840 C CA . ILE A 1 231 ? 7.479 12.587 4.898 1.00 94.00 231 ILE A CA 1
ATOM 1841 C C . ILE A 1 231 ? 7.058 14.019 5.241 1.00 94.00 231 ILE A C 1
ATOM 1843 O O . ILE A 1 231 ? 7.191 14.463 6.380 1.00 94.00 231 ILE A O 1
ATOM 1847 N N . ASP A 1 232 ? 6.512 14.745 4.269 1.00 94.50 232 ASP A N 1
ATOM 1848 C CA . ASP A 1 232 ? 6.042 16.107 4.498 1.00 94.50 232 ASP A CA 1
ATOM 1849 C C . ASP A 1 232 ? 4.830 16.138 5.437 1.00 94.50 232 ASP A C 1
ATOM 1851 O O . ASP A 1 232 ? 3.889 15.352 5.311 1.00 94.50 232 ASP A O 1
ATOM 1855 N N . LYS A 1 233 ? 4.776 17.132 6.334 1.00 95.12 233 LYS A N 1
ATOM 1856 C CA . LYS A 1 233 ? 3.634 17.329 7.248 1.00 95.12 233 LYS A CA 1
ATOM 1857 C C . LYS A 1 233 ? 2.290 17.380 6.514 1.00 95.12 233 LYS A C 1
ATOM 1859 O O . LYS A 1 233 ? 1.289 16.897 7.039 1.00 95.12 233 LYS A O 1
ATOM 1864 N N . LYS A 1 234 ? 2.264 17.968 5.312 1.00 95.75 234 LYS A N 1
ATOM 1865 C CA . LYS A 1 234 ? 1.064 18.024 4.469 1.00 95.75 234 LYS A CA 1
ATOM 1866 C C . LYS A 1 234 ? 0.609 16.620 4.076 1.00 95.75 234 LYS A C 1
ATOM 1868 O O . LYS A 1 234 ? -0.560 16.310 4.259 1.00 95.75 234 LYS A O 1
ATOM 1873 N N . ASP A 1 235 ? 1.529 15.776 3.615 1.00 96.50 235 ASP A N 1
ATOM 1874 C CA . ASP A 1 235 ? 1.233 14.392 3.248 1.00 96.50 235 ASP A CA 1
ATOM 1875 C C . ASP A 1 235 ? 0.762 13.568 4.444 1.00 96.50 235 ASP A C 1
ATOM 1877 O O . ASP A 1 235 ? -0.153 12.757 4.302 1.00 96.50 235 ASP A O 1
ATOM 1881 N N . VAL A 1 236 ? 1.322 13.804 5.635 1.00 96.88 236 VAL A N 1
ATOM 1882 C CA . VAL A 1 236 ? 0.818 13.171 6.859 1.00 96.88 236 VAL A CA 1
ATOM 1883 C C . VAL A 1 236 ? -0.616 13.616 7.147 1.00 96.88 236 VAL A C 1
ATOM 1885 O O . VAL A 1 236 ? -1.486 12.778 7.363 1.00 96.88 236 VAL A O 1
ATOM 1888 N N . ALA A 1 237 ? -0.888 14.920 7.086 1.00 96.06 237 ALA A N 1
ATOM 1889 C CA . ALA A 1 237 ? -2.208 15.483 7.365 1.00 96.06 237 ALA A CA 1
ATOM 1890 C C . ALA A 1 237 ? -3.281 15.130 6.316 1.00 96.06 237 ALA A C 1
ATOM 1892 O O . ALA A 1 237 ? -4.467 15.243 6.616 1.00 96.06 237 ALA A O 1
ATOM 1893 N N . THR A 1 238 ? -2.896 14.721 5.101 1.00 96.25 238 THR A N 1
ATOM 1894 C CA . THR A 1 238 ? -3.840 14.373 4.025 1.00 96.25 238 THR A CA 1
ATOM 1895 C C . THR A 1 238 ? -3.804 12.889 3.672 1.00 96.25 238 THR A C 1
ATOM 1897 O O . THR A 1 238 ? -4.776 12.168 3.895 1.00 96.25 238 THR A O 1
ATOM 1900 N N . ASN A 1 239 ? -2.688 12.417 3.122 1.00 97.88 239 ASN A N 1
ATOM 1901 C CA . ASN A 1 239 ? -2.560 11.090 2.529 1.00 97.88 239 ASN A CA 1
ATOM 1902 C C . ASN A 1 239 ? -2.494 10.005 3.610 1.00 97.88 239 ASN A C 1
ATOM 1904 O O . ASN A 1 239 ? -3.197 9.002 3.511 1.00 97.88 239 ASN A O 1
ATOM 1908 N N . VAL A 1 240 ? -1.717 10.221 4.678 1.00 98.12 240 VAL A N 1
ATOM 1909 C CA . VAL A 1 240 ? -1.601 9.247 5.782 1.00 98.12 240 VAL A CA 1
ATOM 1910 C C . VAL A 1 240 ? -2.908 9.136 6.566 1.00 98.12 240 VAL A C 1
ATOM 1912 O O . VAL A 1 240 ? -3.311 8.019 6.881 1.00 98.12 240 VAL A O 1
ATOM 1915 N N . VAL A 1 241 ? -3.615 10.250 6.810 1.00 98.12 241 VAL A N 1
ATOM 1916 C CA . VAL A 1 241 ? -4.968 10.218 7.403 1.00 98.12 241 VAL A CA 1
ATOM 1917 C C . VAL A 1 241 ? -5.904 9.353 6.559 1.00 98.12 241 VAL A C 1
ATOM 1919 O O . VAL A 1 241 ? -6.535 8.446 7.090 1.00 98.12 241 VAL A O 1
ATOM 1922 N N . ARG A 1 242 ? -5.951 9.565 5.238 1.00 98.00 242 ARG A N 1
ATOM 1923 C CA . ARG A 1 242 ? -6.815 8.784 4.335 1.00 98.00 242 ARG A CA 1
ATOM 1924 C C . ARG A 1 242 ? -6.461 7.297 4.301 1.00 98.00 242 ARG A C 1
ATOM 1926 O O . ARG A 1 242 ? -7.363 6.460 4.298 1.00 98.00 242 ARG A O 1
ATOM 1933 N N . ILE A 1 243 ? -5.170 6.957 4.303 1.00 98.69 243 ILE A N 1
ATOM 1934 C CA . ILE A 1 243 ? -4.719 5.562 4.418 1.00 98.69 243 ILE A CA 1
ATOM 1935 C C . ILE A 1 243 ? -5.210 4.962 5.743 1.00 98.69 243 ILE A C 1
ATOM 1937 O O . ILE A 1 243 ? -5.782 3.872 5.741 1.00 98.69 243 ILE A O 1
ATOM 1941 N N . ALA A 1 244 ? -5.047 5.685 6.856 1.00 98.62 244 ALA A N 1
ATOM 1942 C CA . ALA A 1 244 ? -5.503 5.243 8.169 1.00 98.62 244 ALA A CA 1
ATOM 1943 C C . ALA A 1 244 ? -7.020 5.020 8.207 1.00 98.62 244 ALA A C 1
ATOM 1945 O O . ALA A 1 244 ? -7.453 3.988 8.706 1.00 98.62 244 ALA A O 1
ATOM 1946 N N . THR A 1 245 ? -7.820 5.924 7.632 1.00 98.50 245 THR A N 1
ATOM 1947 C CA . THR A 1 245 ? -9.282 5.783 7.526 1.00 98.50 245 THR A CA 1
ATOM 1948 C C . THR A 1 245 ? -9.676 4.499 6.792 1.00 98.50 245 THR A C 1
ATOM 1950 O O . THR A 1 245 ? -10.514 3.732 7.267 1.00 98.50 245 THR A O 1
ATOM 1953 N N . LEU A 1 246 ? -9.065 4.225 5.635 1.00 98.31 246 LEU A N 1
ATOM 1954 C CA . LEU A 1 246 ? -9.380 3.033 4.840 1.00 98.31 246 LEU A CA 1
ATOM 1955 C C . LEU A 1 246 ? -9.005 1.741 5.579 1.00 98.31 246 LEU A C 1
ATOM 1957 O O . LEU A 1 246 ? -9.792 0.792 5.614 1.00 98.31 246 LEU A O 1
ATOM 1961 N N . LEU A 1 247 ? -7.824 1.713 6.201 1.00 98.44 247 LEU A N 1
ATOM 1962 C CA . LEU A 1 247 ? -7.355 0.549 6.948 1.00 98.44 247 LEU A CA 1
ATOM 1963 C C . LEU A 1 247 ? -8.103 0.358 8.268 1.00 98.44 247 LEU A C 1
ATOM 1965 O O . LEU A 1 247 ? -8.367 -0.780 8.635 1.00 98.44 247 LEU A O 1
ATOM 1969 N N . TYR A 1 248 ? -8.521 1.428 8.942 1.00 98.44 248 TYR A N 1
ATOM 1970 C CA . TYR A 1 248 ? -9.411 1.340 10.097 1.00 98.44 248 TYR A CA 1
ATOM 1971 C C . TYR A 1 248 ? -10.718 0.634 9.718 1.00 98.44 248 TYR A C 1
ATOM 1973 O O . TYR A 1 248 ? -11.071 -0.393 10.300 1.00 98.44 248 TYR A O 1
ATOM 1981 N N . ASN A 1 249 ? -11.380 1.112 8.663 1.00 97.50 249 ASN A N 1
ATOM 1982 C CA . ASN A 1 249 ? -12.658 0.563 8.212 1.00 97.50 249 ASN A CA 1
ATOM 1983 C C . ASN A 1 249 ? -12.567 -0.901 7.756 1.00 97.50 249 ASN A C 1
ATOM 1985 O O . ASN A 1 249 ? -13.500 -1.675 7.976 1.00 97.50 249 ASN A O 1
ATOM 1989 N N . LYS A 1 250 ? -11.469 -1.305 7.104 1.00 95.38 250 LYS A N 1
ATOM 1990 C CA . LYS A 1 250 ? -11.319 -2.682 6.606 1.00 95.38 250 LYS A CA 1
ATOM 1991 C C . LYS A 1 250 ? -10.654 -3.629 7.595 1.00 95.38 250 LYS A C 1
ATOM 1993 O O . LYS A 1 250 ? -11.153 -4.730 7.775 1.00 95.38 250 LYS A O 1
ATOM 1998 N N . ALA A 1 251 ? -9.556 -3.226 8.221 1.00 96.06 251 ALA A N 1
ATOM 1999 C CA . ALA A 1 251 ? -8.717 -4.107 9.029 1.00 96.06 251 ALA A CA 1
ATOM 2000 C C . ALA A 1 251 ? -8.996 -4.038 10.532 1.00 96.06 251 ALA A C 1
ATOM 2002 O O . ALA A 1 251 ? -8.614 -4.966 11.232 1.00 96.06 251 ALA A O 1
ATOM 2003 N N . VAL A 1 252 ? -9.664 -2.994 11.033 1.00 97.31 252 VAL A N 1
ATOM 2004 C CA . VAL A 1 252 ? -10.024 -2.894 12.459 1.00 97.31 252 VAL A CA 1
ATOM 2005 C C . VAL A 1 252 ? -11.516 -3.156 12.644 1.00 97.31 252 VAL A C 1
ATOM 2007 O O . VAL A 1 252 ? -11.888 -4.136 13.277 1.00 97.31 252 VAL A O 1
ATOM 2010 N N . VAL A 1 253 ? -12.379 -2.355 12.011 1.00 97.56 253 VAL A N 1
ATOM 2011 C CA . VAL A 1 253 ? -13.845 -2.493 12.127 1.00 97.56 253 VAL A CA 1
ATOM 2012 C C . VAL A 1 253 ? -14.340 -3.814 11.528 1.00 97.56 253 VAL A C 1
ATOM 2014 O O . VAL A 1 253 ? -15.208 -4.476 12.085 1.00 97.56 253 VAL A O 1
ATOM 2017 N N . ARG A 1 254 ? -13.784 -4.224 10.381 1.00 96.25 254 ARG A N 1
ATOM 2018 C CA . ARG A 1 254 ? -14.144 -5.473 9.683 1.00 96.25 254 ARG A CA 1
ATOM 2019 C C . ARG A 1 254 ? -13.045 -6.534 9.789 1.00 96.25 254 ARG A C 1
ATOM 2021 O O . ARG A 1 254 ? -12.843 -7.299 8.847 1.00 96.25 254 ARG A O 1
ATOM 2028 N N . PHE A 1 255 ? -12.351 -6.585 10.928 1.00 96.69 255 PHE A N 1
ATOM 2029 C CA . PHE A 1 255 ? -11.202 -7.468 11.157 1.00 96.69 255 PHE A CA 1
ATOM 2030 C C . PHE A 1 255 ? -11.468 -8.932 10.765 1.00 96.69 255 PHE A C 1
ATOM 2032 O O . PHE A 1 255 ? -10.710 -9.496 9.980 1.00 96.69 255 PHE A O 1
ATOM 2039 N N . GLN A 1 256 ? -12.597 -9.508 11.198 1.00 95.25 256 GLN A N 1
ATOM 2040 C CA . GLN A 1 256 ? -12.988 -10.883 10.854 1.00 95.25 256 GLN A CA 1
ATOM 2041 C C . GLN A 1 256 ? -13.039 -11.132 9.337 1.00 95.25 256 GLN A C 1
ATOM 2043 O O . GLN A 1 256 ? -12.579 -12.167 8.858 1.00 95.25 256 GLN A O 1
ATOM 2048 N N . ASN A 1 257 ? -13.550 -10.175 8.557 1.00 95.31 257 ASN A N 1
ATOM 2049 C CA . ASN A 1 257 ? -13.622 -10.313 7.100 1.00 95.31 257 ASN A CA 1
ATOM 2050 C C . ASN A 1 257 ? -12.227 -10.315 6.464 1.00 95.31 257 ASN A C 1
ATOM 2052 O O . ASN A 1 257 ? -12.010 -10.998 5.465 1.00 95.31 257 ASN A O 1
ATOM 2056 N N . MET A 1 258 ? -11.287 -9.551 7.027 1.00 94.69 258 MET A N 1
ATOM 2057 C CA . MET A 1 258 ? -9.903 -9.526 6.554 1.00 94.69 258 MET A CA 1
ATOM 2058 C C . MET A 1 258 ? -9.174 -10.830 6.874 1.00 94.69 258 MET A C 1
ATOM 2060 O O . MET A 1 258 ? -8.514 -11.364 5.986 1.00 94.69 258 MET A O 1
ATOM 2064 N N . CYS A 1 259 ? -9.339 -11.376 8.082 1.00 93.62 259 CYS A N 1
ATOM 2065 C CA . CYS A 1 259 ? -8.803 -12.696 8.430 1.00 93.62 259 CYS A CA 1
ATOM 2066 C C . CYS A 1 259 ? -9.397 -13.793 7.535 1.00 93.62 259 CYS A C 1
ATOM 2068 O O . CYS A 1 259 ? -8.664 -14.584 6.949 1.00 93.62 259 CYS A O 1
ATOM 2070 N N . GLY A 1 260 ? -10.716 -13.759 7.302 1.00 93.06 260 GLY A N 1
ATOM 2071 C CA . GLY A 1 260 ? -11.393 -14.681 6.385 1.00 93.06 260 GLY A CA 1
ATOM 2072 C C . GLY A 1 260 ? -10.909 -14.599 4.929 1.00 93.06 260 GLY A C 1
ATOM 2073 O O . GLY A 1 260 ? -11.023 -15.575 4.186 1.00 93.06 260 GLY A O 1
ATOM 2074 N N . PHE A 1 261 ? -10.348 -13.462 4.503 1.00 94.50 261 PHE A N 1
ATOM 2075 C CA . PHE A 1 261 ? -9.701 -13.330 3.197 1.00 94.50 261 PHE A CA 1
ATOM 2076 C C . PHE A 1 261 ? -8.285 -13.927 3.190 1.00 94.50 261 PHE A C 1
ATOM 2078 O O . PHE A 1 261 ? -7.973 -14.767 2.329 1.00 94.50 261 PHE A O 1
ATOM 2085 N N . ASP A 1 262 ? -7.434 -13.455 4.107 1.00 95.06 262 ASP A N 1
ATOM 2086 C CA . ASP A 1 262 ? -6.067 -13.922 4.344 1.00 95.06 262 ASP A CA 1
ATOM 2087 C C . ASP A 1 262 ? -5.493 -13.295 5.631 1.00 95.06 262 ASP A C 1
ATOM 2089 O O . ASP A 1 262 ? -5.353 -12.072 5.739 1.00 95.06 262 ASP A O 1
ATOM 2093 N N . ASP A 1 263 ? -5.093 -14.129 6.590 1.00 94.31 263 ASP A N 1
ATOM 2094 C CA . ASP A 1 263 ? -4.586 -13.670 7.886 1.00 94.31 263 ASP A CA 1
ATOM 2095 C C . ASP A 1 263 ? -3.286 -12.857 7.797 1.00 94.31 263 ASP A C 1
ATOM 2097 O O . ASP A 1 263 ? -3.057 -11.932 8.587 1.00 94.31 263 ASP A O 1
ATOM 2101 N N . GLN A 1 264 ? -2.417 -13.179 6.835 1.00 96.06 264 GLN A N 1
ATOM 2102 C CA . GLN A 1 264 ? -1.154 -12.472 6.647 1.00 96.06 264 GLN A CA 1
ATOM 2103 C C . GLN A 1 264 ? -1.392 -11.079 6.054 1.00 96.06 264 GLN A C 1
ATOM 2105 O O . GLN A 1 264 ? -0.712 -10.130 6.454 1.00 96.06 264 GLN A O 1
ATOM 2110 N N . VAL A 1 265 ? -2.375 -10.935 5.161 1.00 97.31 265 VAL A N 1
ATOM 2111 C CA . VAL A 1 265 ? -2.839 -9.627 4.676 1.00 97.31 265 VAL A CA 1
ATOM 2112 C C . VAL A 1 265 ? -3.472 -8.831 5.816 1.00 97.31 265 VAL A C 1
ATOM 2114 O O . VAL A 1 265 ? -3.144 -7.656 5.971 1.00 97.31 265 VAL A O 1
ATOM 2117 N N . ALA A 1 266 ? -4.319 -9.451 6.645 1.00 97.19 266 ALA A N 1
ATOM 2118 C CA . ALA A 1 266 ? -4.918 -8.792 7.808 1.00 97.19 266 ALA A CA 1
ATOM 2119 C C . ALA A 1 266 ? -3.846 -8.253 8.771 1.00 97.19 266 ALA A C 1
ATOM 2121 O O . ALA A 1 266 ? -3.883 -7.079 9.149 1.00 97.19 266 ALA A O 1
ATOM 2122 N N . LEU A 1 267 ? -2.839 -9.076 9.090 1.00 97.50 267 LEU A N 1
ATOM 2123 C CA . LEU A 1 267 ? -1.696 -8.680 9.912 1.00 97.50 267 LEU A CA 1
ATOM 2124 C C . LEU A 1 267 ? -0.963 -7.475 9.309 1.00 97.50 267 LEU A C 1
ATOM 2126 O O . LEU A 1 267 ? -0.737 -6.487 10.001 1.00 97.50 267 LEU A O 1
ATOM 2130 N N . THR A 1 268 ? -0.621 -7.520 8.022 1.00 97.94 268 THR A N 1
ATOM 2131 C CA . THR A 1 268 ? 0.128 -6.426 7.390 1.00 97.94 268 THR A CA 1
ATOM 2132 C C . THR A 1 268 ? -0.714 -5.153 7.237 1.00 97.94 268 THR A C 1
ATOM 2134 O O . THR A 1 268 ? -0.181 -4.055 7.383 1.00 97.94 268 THR A O 1
ATOM 2137 N N . CYS A 1 269 ? -2.033 -5.247 7.046 1.00 98.50 269 CYS A N 1
ATOM 2138 C CA . CYS A 1 269 ? -2.916 -4.077 7.122 1.00 98.50 269 CYS A CA 1
ATOM 2139 C C . CYS A 1 269 ? -2.882 -3.416 8.507 1.00 98.50 269 CYS A C 1
ATOM 2141 O O . CYS A 1 269 ? -2.818 -2.190 8.593 1.00 98.50 269 CYS A O 1
ATOM 2143 N N . LEU A 1 270 ? -2.895 -4.208 9.585 1.00 98.44 270 LEU A N 1
ATOM 2144 C CA . LEU A 1 270 ? -2.757 -3.688 10.947 1.00 98.44 270 LEU A CA 1
ATOM 2145 C C . LEU A 1 270 ? -1.378 -3.048 11.177 1.00 98.44 270 LEU A C 1
ATOM 2147 O O . LEU A 1 270 ? -1.290 -2.040 11.877 1.00 98.44 270 LEU A O 1
ATOM 2151 N N . GLU A 1 271 ? -0.308 -3.591 10.580 1.00 98.44 271 GLU A N 1
ATOM 2152 C CA . GLU A 1 271 ? 1.048 -3.025 10.687 1.00 98.44 271 GLU A CA 1
ATOM 2153 C C . GLU A 1 271 ? 1.088 -1.630 10.057 1.00 98.44 271 GLU A C 1
ATOM 2155 O O . GLU A 1 271 ? 1.539 -0.677 10.697 1.00 98.44 271 GLU A O 1
ATOM 2160 N N . VAL A 1 272 ? 0.525 -1.496 8.851 1.00 98.62 272 VAL A N 1
ATOM 2161 C CA . VAL A 1 272 ? 0.414 -0.210 8.150 1.00 98.62 272 VAL A CA 1
ATOM 2162 C C . VAL A 1 272 ? -0.471 0.760 8.926 1.00 98.62 272 VAL A C 1
ATOM 2164 O O . VAL A 1 272 ? -0.075 1.905 9.130 1.00 98.62 272 VAL A O 1
ATOM 2167 N N . PHE A 1 273 ? -1.625 0.312 9.432 1.00 98.69 273 PHE A N 1
ATOM 2168 C CA . PHE A 1 273 ? -2.508 1.151 10.244 1.00 98.69 273 PHE A CA 1
ATOM 2169 C C . PHE A 1 273 ? -1.795 1.688 11.492 1.00 98.69 273 PHE A C 1
ATOM 2171 O O . PHE A 1 273 ? -1.821 2.892 11.751 1.00 98.69 273 PHE A O 1
ATOM 2178 N N . LYS A 1 274 ? -1.080 0.827 12.227 1.00 98.25 274 LYS A N 1
ATOM 2179 C CA . LYS A 1 274 ? -0.281 1.240 13.385 1.00 98.25 274 LYS A CA 1
ATOM 2180 C C . LYS A 1 274 ? 0.805 2.246 13.001 1.00 98.25 274 LYS A C 1
ATOM 2182 O O . LYS A 1 274 ? 1.044 3.201 13.742 1.00 98.25 274 LYS A O 1
ATOM 2187 N N . THR A 1 275 ? 1.476 2.057 11.866 1.00 98.38 275 THR A N 1
ATOM 2188 C CA . THR A 1 275 ? 2.467 3.021 11.372 1.00 98.38 275 THR A CA 1
ATOM 2189 C C . THR A 1 275 ? 1.824 4.361 11.027 1.00 98.38 275 THR A C 1
ATOM 2191 O O . THR A 1 275 ? 2.375 5.394 11.405 1.00 98.38 275 THR A O 1
ATOM 2194 N N . CYS A 1 276 ? 0.633 4.376 10.421 1.00 98.44 276 CYS A N 1
ATOM 2195 C CA . CYS A 1 276 ? -0.120 5.613 10.225 1.00 98.44 276 CYS A CA 1
ATOM 2196 C C . CYS A 1 276 ? -0.416 6.310 11.559 1.00 98.44 276 CYS A C 1
ATOM 2198 O O . CYS A 1 276 ? -0.121 7.493 11.690 1.00 98.44 276 CYS A O 1
ATOM 2200 N N . LEU A 1 277 ? -0.925 5.589 12.565 1.00 97.56 277 LEU A N 1
ATOM 2201 C CA . LEU A 1 277 ? -1.175 6.163 13.893 1.00 97.56 277 LEU A CA 1
ATOM 2202 C C . LEU A 1 277 ? 0.108 6.719 14.522 1.00 97.56 277 LEU A C 1
ATOM 2204 O O . LEU A 1 277 ? 0.104 7.831 15.037 1.00 97.56 277 LEU A O 1
ATOM 2208 N N . THR A 1 278 ? 1.224 5.995 14.409 1.00 96.50 278 THR A N 1
ATOM 2209 C CA . THR A 1 278 ? 2.531 6.447 14.914 1.00 96.50 278 THR A CA 1
ATOM 2210 C C . THR A 1 278 ? 2.932 7.788 14.297 1.00 96.50 278 THR A C 1
ATOM 2212 O O . THR A 1 278 ? 3.383 8.679 15.011 1.00 96.50 278 THR A O 1
ATOM 2215 N N . LEU A 1 279 ? 2.747 7.959 12.983 1.00 96.56 279 LEU A N 1
ATOM 2216 C CA . LEU A 1 279 ? 3.009 9.229 12.302 1.00 96.56 279 LEU A CA 1
ATOM 2217 C C . LEU A 1 279 ? 2.031 10.322 12.750 1.00 96.56 279 LEU A C 1
ATOM 2219 O O . LEU A 1 279 ? 2.456 11.439 13.023 1.00 96.56 279 LEU A O 1
ATOM 2223 N N . LEU A 1 280 ? 0.739 10.012 12.864 1.00 96.44 280 LEU A N 1
ATOM 2224 C CA . LEU A 1 280 ? -0.299 10.986 13.216 1.00 96.44 280 LEU A CA 1
ATOM 2225 C C . LEU A 1 280 ? -0.171 11.506 14.654 1.00 96.44 280 LEU A C 1
ATOM 2227 O O . LEU A 1 280 ? -0.350 12.700 14.889 1.00 96.44 280 LEU A O 1
ATOM 2231 N N . PHE A 1 281 ? 0.190 10.633 15.596 1.00 94.56 281 PHE A N 1
ATOM 2232 C CA . PHE A 1 281 ? 0.462 10.996 16.989 1.00 94.56 281 PHE A CA 1
ATOM 2233 C C . PHE A 1 281 ? 1.888 11.506 17.217 1.00 94.56 281 PHE A C 1
ATOM 2235 O O . PHE A 1 281 ? 2.207 11.967 18.314 1.00 94.56 281 PHE A O 1
ATOM 2242 N N . SER A 1 282 ? 2.761 11.443 16.207 1.00 93.19 282 SER A N 1
ATOM 2243 C CA . SER A 1 282 ? 4.145 11.875 16.364 1.00 93.19 282 SER A CA 1
ATOM 2244 C C . SER A 1 282 ? 4.220 13.379 16.661 1.00 93.19 282 SER A C 1
ATOM 2246 O O . SER A 1 282 ? 3.683 14.196 15.898 1.00 93.19 282 SER A O 1
ATOM 2248 N N . PRO A 1 283 ? 4.967 13.789 17.704 1.00 91.38 283 PRO A N 1
ATOM 2249 C CA . PRO A 1 283 ? 5.179 15.202 17.998 1.00 91.38 283 PRO A CA 1
ATOM 2250 C C . PRO A 1 283 ? 5.921 15.931 16.868 1.00 91.38 283 PRO A C 1
ATOM 2252 O O . PRO A 1 283 ? 5.832 17.153 16.792 1.00 91.38 283 PRO A O 1
ATOM 2255 N N . LEU A 1 284 ? 6.594 15.206 15.960 1.00 91.94 284 LEU A N 1
ATOM 2256 C CA . LEU A 1 284 ? 7.285 15.769 14.796 1.00 91.94 284 LEU A CA 1
ATOM 2257 C C . LEU A 1 284 ? 6.349 16.590 13.897 1.00 91.94 284 LEU A C 1
ATOM 2259 O O . LEU A 1 284 ? 6.740 17.636 13.383 1.00 91.94 284 LEU A O 1
ATOM 2263 N N . TYR A 1 285 ? 5.106 16.137 13.721 1.00 92.75 285 TYR A N 1
ATOM 2264 C CA . TYR A 1 285 ? 4.150 16.786 12.822 1.00 92.75 285 TYR A CA 1
ATOM 2265 C C . TYR A 1 285 ? 3.208 17.749 13.547 1.00 92.75 285 TYR A C 1
ATOM 2267 O O . TYR A 1 285 ? 2.591 18.598 12.897 1.00 92.75 285 TYR A O 1
ATOM 2275 N N . MET A 1 286 ? 3.124 17.671 14.881 1.00 90.44 286 MET A N 1
ATOM 2276 C CA . MET A 1 286 ? 2.268 18.523 15.718 1.00 90.44 286 MET A CA 1
ATOM 2277 C C . MET A 1 286 ? 0.826 18.606 15.186 1.00 90.44 286 MET A C 1
ATOM 2279 O O . MET A 1 286 ? 0.273 19.700 15.023 1.00 90.44 286 MET A O 1
ATOM 2283 N N . LEU A 1 287 ? 0.247 17.461 14.817 1.00 92.56 287 LEU A N 1
ATOM 2284 C CA . LEU A 1 287 ? -1.143 17.391 14.376 1.00 92.56 287 LEU A CA 1
ATOM 2285 C C . LEU A 1 287 ? -2.066 17.380 15.592 1.00 92.56 287 LEU A C 1
ATOM 2287 O O . LEU A 1 287 ? -1.786 16.737 16.601 1.00 92.56 287 LEU A O 1
ATOM 2291 N N . LYS A 1 288 ? -3.173 18.113 15.492 1.00 91.69 288 LYS A N 1
ATOM 2292 C CA . LYS A 1 288 ? -4.235 18.071 16.496 1.00 91.69 288 LYS A CA 1
ATOM 2293 C C . LYS A 1 288 ? -5.065 16.811 16.285 1.00 91.69 288 LYS A C 1
ATOM 2295 O O . LYS A 1 288 ? -5.425 16.512 15.147 1.00 91.69 288 LYS A O 1
ATOM 2300 N N . MET A 1 289 ? -5.380 16.100 17.362 1.00 91.50 289 MET A N 1
ATOM 2301 C CA . MET A 1 289 ? -6.133 14.842 17.304 1.00 91.50 289 MET A CA 1
ATOM 2302 C C . MET A 1 289 ? -7.511 15.033 16.671 1.00 91.50 289 MET A C 1
ATOM 2304 O O . MET A 1 289 ? -7.957 14.213 15.872 1.00 91.50 289 MET A O 1
ATOM 2308 N N . GLU A 1 290 ? -8.140 16.174 16.944 1.00 89.25 290 GLU A N 1
ATOM 2309 C CA . GLU A 1 290 ? -9.436 16.570 16.397 1.00 89.25 290 GLU A CA 1
ATOM 2310 C C . GLU A 1 290 ? -9.416 16.713 14.868 1.00 89.25 290 GLU A C 1
ATOM 2312 O O . GLU A 1 290 ? -10.458 16.605 14.229 1.00 89.25 290 GLU A O 1
ATOM 2317 N N . CYS A 1 291 ? -8.243 16.949 14.266 1.00 89.44 291 CYS A N 1
ATOM 2318 C CA . CYS A 1 291 ? -8.111 17.112 12.819 1.00 89.44 291 CYS A CA 1
ATOM 2319 C C . CYS A 1 291 ? -8.078 15.789 12.053 1.00 89.44 291 CYS A C 1
ATOM 2321 O O . CYS A 1 291 ? -8.255 15.820 10.840 1.00 89.44 291 CYS A O 1
ATOM 2323 N N . PHE A 1 292 ? -7.807 14.657 12.709 1.00 95.25 292 PHE A N 1
ATOM 2324 C CA . PHE A 1 292 ? -7.667 13.378 12.007 1.00 95.25 292 PHE A CA 1
ATOM 2325 C C . PHE A 1 292 ? -8.505 12.246 12.592 1.00 95.25 292 PHE A C 1
ATOM 2327 O O . PHE A 1 292 ? -8.925 11.382 11.831 1.00 95.25 292 PHE A O 1
ATOM 2334 N N . LEU A 1 293 ? -8.778 12.222 13.900 1.00 95.88 293 LEU A N 1
ATOM 2335 C CA . LEU A 1 293 ? -9.507 11.106 14.507 1.00 95.88 293 LEU A CA 1
ATOM 2336 C C . LEU A 1 293 ? -10.947 11.008 14.005 1.00 95.88 293 LEU A C 1
ATOM 2338 O O . LEU A 1 293 ? -11.362 9.922 13.622 1.00 95.88 293 LEU A O 1
ATOM 2342 N N . SER A 1 294 ? -11.648 12.139 13.917 1.00 94.75 294 SER A N 1
ATOM 2343 C CA . SER A 1 294 ? -12.994 12.250 13.335 1.00 94.75 294 SER A CA 1
ATOM 2344 C C . SER A 1 294 ? -13.044 11.771 11.880 1.00 94.75 294 SER A C 1
ATOM 2346 O O . SER A 1 294 ? -13.982 11.101 11.456 1.00 94.75 294 SER A O 1
ATOM 2348 N N . ILE A 1 295 ? -11.988 12.052 11.109 1.00 96.38 295 ILE A N 1
ATOM 2349 C CA . ILE A 1 295 ? -11.848 11.602 9.717 1.00 96.38 295 ILE A CA 1
ATOM 2350 C C . ILE A 1 295 ? -11.599 10.090 9.649 1.00 96.38 295 ILE A C 1
ATOM 2352 O O . ILE A 1 295 ? -12.102 9.423 8.746 1.00 96.38 295 ILE A O 1
ATOM 2356 N N . ILE A 1 296 ? -10.821 9.533 10.580 1.00 97.12 296 ILE A N 1
ATOM 2357 C CA . ILE A 1 296 ? -10.562 8.089 10.650 1.00 97.12 296 ILE A CA 1
ATOM 2358 C C . ILE A 1 296 ? -11.834 7.333 11.019 1.00 97.12 296 ILE A C 1
ATOM 2360 O O . ILE A 1 296 ? -12.160 6.353 10.354 1.00 97.12 296 ILE A O 1
ATOM 2364 N N . THR A 1 297 ? -12.560 7.792 12.037 1.00 96.06 297 THR A N 1
ATOM 2365 C CA . THR A 1 297 ? -13.788 7.142 12.509 1.00 96.06 297 THR A CA 1
ATOM 2366 C C . THR A 1 297 ? -15.000 7.434 11.631 1.00 96.06 297 THR A C 1
ATOM 2368 O O . THR A 1 297 ? -15.985 6.704 11.704 1.00 96.06 297 THR A O 1
ATOM 2371 N N . GLY A 1 298 ? -14.946 8.479 10.800 1.00 92.69 298 GLY A N 1
ATOM 2372 C CA . GLY A 1 298 ? -16.089 8.946 10.018 1.00 92.69 298 GLY A CA 1
ATOM 2373 C C . GLY A 1 298 ? -17.187 9.569 10.884 1.00 92.69 298 GLY A C 1
ATOM 2374 O O . GLY A 1 298 ? -18.351 9.566 10.489 1.00 92.69 298 GLY A O 1
ATOM 2375 N N . THR A 1 299 ? -16.835 10.073 12.069 1.00 90.50 299 THR A N 1
ATOM 2376 C CA . THR A 1 299 ? -17.766 10.674 13.032 1.00 90.50 299 THR A CA 1
ATOM 2377 C C . THR A 1 299 ? -17.399 12.132 13.293 1.00 90.50 299 THR A C 1
ATOM 2379 O O . THR A 1 299 ? -16.241 12.518 13.184 1.00 90.50 299 THR A O 1
ATOM 2382 N N . ASN A 1 300 ? -18.376 12.960 13.668 1.00 89.69 300 ASN A N 1
ATOM 2383 C CA . ASN A 1 300 ? -18.135 14.357 14.060 1.00 89.69 300 ASN A CA 1
ATOM 2384 C C . ASN A 1 300 ? -17.933 14.512 15.578 1.00 89.69 300 ASN A C 1
ATOM 2386 O O . ASN A 1 300 ? -18.150 15.592 16.125 1.00 89.69 300 ASN A O 1
ATOM 2390 N N . GLU A 1 301 ? -17.545 13.430 16.251 1.00 92.00 301 GLU A N 1
ATOM 2391 C CA . GLU A 1 301 ? -17.444 13.383 17.706 1.00 92.00 301 GLU A CA 1
ATOM 2392 C C . GLU A 1 301 ? -16.105 13.941 18.218 1.00 92.00 301 GLU A C 1
ATOM 2394 O O . GLU A 1 301 ? -15.123 14.030 17.467 1.00 92.00 301 GLU A O 1
ATOM 2399 N N . PRO A 1 302 ? -16.017 14.309 19.510 1.00 92.44 302 PRO A N 1
ATOM 2400 C CA . PRO A 1 302 ? -14.762 14.709 20.133 1.00 92.44 302 PRO A CA 1
ATOM 2401 C C . PRO A 1 302 ? -13.666 13.641 20.007 1.00 92.44 302 PRO A C 1
ATOM 2403 O O . PRO A 1 302 ? -13.932 12.440 19.930 1.00 92.44 302 PRO A O 1
ATOM 2406 N N . ALA A 1 303 ? -12.401 14.071 20.073 1.00 91.81 303 ALA A N 1
ATOM 2407 C CA . ALA A 1 303 ? -11.241 13.181 19.971 1.00 91.81 303 ALA A CA 1
ATOM 2408 C C . ALA A 1 303 ? -11.289 12.002 20.964 1.00 91.81 303 ALA A C 1
ATOM 2410 O O . ALA A 1 303 ? -10.936 10.885 20.597 1.00 91.81 303 ALA A O 1
ATOM 2411 N N . SER A 1 304 ? -11.766 12.224 22.193 1.00 92.88 304 SER A N 1
ATOM 2412 C CA . SER A 1 304 ? -11.917 11.175 23.210 1.00 92.88 304 SER A CA 1
ATOM 2413 C C . SER A 1 304 ? -12.914 10.087 22.810 1.00 92.88 304 SER A C 1
ATOM 2415 O O . SER A 1 304 ? -12.658 8.909 23.042 1.00 92.88 304 SER A O 1
ATOM 2417 N N . GLU A 1 305 ? -14.030 10.462 22.185 1.00 94.19 305 GLU A N 1
ATOM 2418 C CA . GLU A 1 305 ? -15.041 9.510 21.717 1.00 94.19 305 GLU A CA 1
ATOM 2419 C C . GLU A 1 305 ? -14.565 8.766 20.471 1.00 94.19 305 GLU A C 1
ATOM 2421 O O . GLU A 1 305 ? -14.774 7.561 20.347 1.00 94.19 30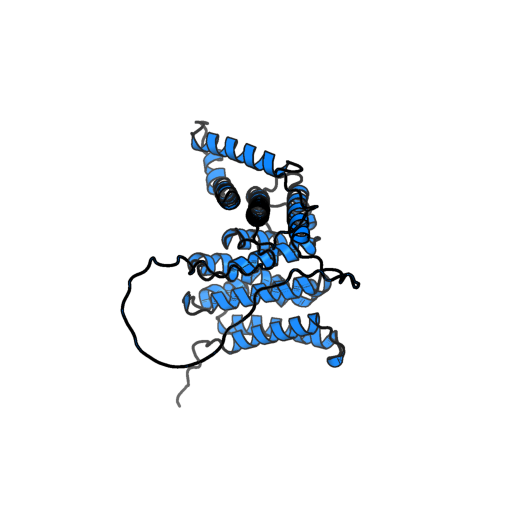5 GLU A O 1
ATOM 2426 N N . CYS A 1 306 ? -13.835 9.447 19.585 1.00 95.75 306 CYS A N 1
ATOM 2427 C CA . CYS A 1 306 ? -13.199 8.797 18.444 1.00 95.75 306 CYS A CA 1
ATOM 2428 C C . CYS A 1 306 ? -12.152 7.763 18.896 1.00 95.75 306 CYS A C 1
ATOM 2430 O O . CYS A 1 306 ? -12.120 6.653 18.369 1.00 95.75 306 CYS A O 1
ATOM 2432 N N . LEU A 1 307 ? -11.324 8.086 19.899 1.00 95.50 307 LEU A N 1
ATOM 2433 C CA . LEU A 1 307 ? -10.381 7.128 20.494 1.00 95.50 307 LEU A CA 1
ATOM 2434 C C . LEU A 1 307 ? -11.105 5.934 21.115 1.00 95.50 307 LEU A C 1
ATOM 2436 O O . LEU A 1 307 ? -10.700 4.799 20.873 1.00 95.50 307 LEU A O 1
ATOM 2440 N N . ALA A 1 308 ? -12.175 6.181 21.876 1.00 95.38 308 ALA A N 1
ATOM 2441 C CA . ALA A 1 308 ? -12.994 5.121 22.457 1.00 95.38 308 ALA A CA 1
ATOM 2442 C C . ALA A 1 308 ? -13.580 4.210 21.368 1.00 95.38 308 ALA A C 1
ATOM 2444 O O . ALA A 1 308 ? -13.475 2.995 21.475 1.00 95.38 308 ALA A O 1
ATOM 2445 N N . SER A 1 309 ? -14.086 4.781 20.270 1.00 96.81 309 SER A N 1
ATOM 2446 C CA . SER A 1 309 ? -14.593 4.015 19.125 1.00 96.81 309 SER A CA 1
ATOM 2447 C C . SER A 1 309 ? -13.519 3.123 18.494 1.00 96.81 309 SER A C 1
ATOM 2449 O O . SER A 1 309 ? -13.772 1.949 18.211 1.00 96.81 309 SER A O 1
ATOM 2451 N N . ILE A 1 310 ? -12.299 3.640 18.305 1.00 97.56 310 ILE A N 1
ATOM 2452 C CA . ILE A 1 310 ? -11.195 2.831 17.775 1.00 97.56 310 ILE A CA 1
ATOM 2453 C C . ILE A 1 310 ? -10.843 1.707 18.761 1.00 97.56 310 ILE A C 1
ATOM 2455 O O . ILE A 1 310 ? -10.682 0.562 18.341 1.00 97.56 310 ILE A O 1
ATOM 2459 N N . LEU A 1 311 ? -10.757 2.012 20.059 1.00 97.81 311 LEU A N 1
ATOM 2460 C CA . LEU A 1 311 ? -10.459 1.036 21.111 1.00 97.81 311 LEU A CA 1
ATOM 2461 C C . LEU A 1 311 ? -11.524 -0.062 21.215 1.00 97.81 311 LEU A C 1
ATOM 2463 O O . LEU A 1 311 ? -11.156 -1.227 21.336 1.00 97.81 311 LEU A O 1
ATOM 2467 N N . ASP A 1 312 ? -12.808 0.269 21.094 1.00 98.00 312 ASP A N 1
ATOM 2468 C CA . ASP A 1 312 ? -13.905 -0.706 21.096 1.00 98.00 312 ASP A CA 1
ATOM 2469 C C . ASP A 1 312 ? -13.814 -1.668 19.905 1.00 98.00 312 ASP A C 1
ATOM 2471 O O . ASP A 1 312 ? -14.005 -2.879 20.053 1.00 98.00 312 ASP A O 1
ATOM 2475 N N . ASN A 1 313 ? -13.460 -1.164 18.720 1.00 98.12 313 ASN A N 1
ATOM 2476 C CA . ASN A 1 313 ? -13.259 -2.018 17.549 1.00 98.12 313 ASN A CA 1
ATOM 2477 C C . ASN A 1 313 ? -11.992 -2.881 17.678 1.00 98.12 313 ASN A C 1
ATOM 2479 O O . ASN A 1 313 ? -12.007 -4.053 17.303 1.00 98.12 313 ASN A O 1
ATOM 2483 N N . VAL A 1 314 ? -10.913 -2.355 18.270 1.00 98.12 314 VAL A N 1
ATOM 2484 C CA . VAL A 1 314 ? -9.720 -3.154 18.608 1.00 98.12 314 VAL A CA 1
ATOM 2485 C C . VAL A 1 314 ? -10.064 -4.242 19.628 1.00 98.12 314 VAL A C 1
ATOM 2487 O O . VAL A 1 314 ? -9.649 -5.386 19.464 1.00 98.12 314 VAL A O 1
ATOM 2490 N N . HIS A 1 315 ? -10.854 -3.921 20.650 1.00 97.81 315 HIS A N 1
ATOM 2491 C CA . HIS A 1 315 ? -11.337 -4.886 21.633 1.00 97.81 315 HIS A CA 1
ATOM 2492 C C . HIS A 1 315 ? -12.199 -5.973 20.980 1.00 97.81 315 HIS A C 1
ATOM 2494 O O . HIS A 1 315 ? -11.983 -7.155 21.230 1.00 97.81 315 HIS A O 1
ATOM 2500 N N . THR A 1 316 ? -13.096 -5.599 20.069 1.00 97.50 316 THR A N 1
ATOM 2501 C CA . THR A 1 316 ? -13.906 -6.552 19.295 1.00 97.50 316 THR A CA 1
ATOM 2502 C C . THR A 1 316 ? -13.024 -7.494 18.464 1.00 97.50 316 THR A C 1
ATOM 2504 O O . THR A 1 316 ? -13.243 -8.706 18.451 1.00 97.50 316 THR A O 1
ATOM 2507 N N . ALA A 1 317 ? -11.974 -6.973 17.819 1.00 96.81 317 ALA A N 1
ATOM 2508 C CA . ALA A 1 317 ? -11.001 -7.789 17.091 1.00 96.81 317 ALA A CA 1
ATOM 2509 C C . ALA A 1 317 ? -10.225 -8.753 18.014 1.00 96.81 317 ALA A C 1
ATOM 2511 O O . ALA A 1 317 ? -9.992 -9.905 17.651 1.00 96.81 317 ALA A O 1
ATOM 2512 N N . LEU A 1 318 ? -9.864 -8.314 19.225 1.00 95.56 318 LEU A N 1
ATOM 2513 C CA . LEU A 1 318 ? -9.223 -9.163 20.236 1.00 95.56 318 LEU A CA 1
ATOM 2514 C C . LEU A 1 318 ? -10.148 -10.293 20.710 1.00 95.56 318 LEU A C 1
ATOM 2516 O O . LEU A 1 318 ? -9.711 -11.442 20.780 1.00 95.56 318 LEU A O 1
ATOM 2520 N N . GLN A 1 319 ? -11.421 -9.986 20.979 1.00 94.75 319 GLN A N 1
ATOM 2521 C CA . GLN A 1 319 ? -12.430 -10.981 21.357 1.00 94.75 319 GLN A CA 1
ATOM 2522 C C . GLN A 1 319 ? -12.634 -12.032 20.263 1.00 94.75 319 GLN A C 1
ATOM 2524 O O . GLN A 1 319 ? -12.807 -13.209 20.566 1.00 94.75 319 GLN A O 1
ATOM 2529 N N . HIS A 1 320 ? -12.571 -11.629 18.992 1.00 91.75 320 HIS A N 1
ATOM 2530 C CA . HIS A 1 320 ? -12.648 -12.562 17.873 1.00 91.75 320 HIS A CA 1
ATOM 2531 C C . HIS A 1 320 ? -11.482 -13.564 17.874 1.00 91.75 320 HIS A C 1
ATOM 2533 O O . HIS A 1 320 ? -11.715 -14.767 17.793 1.00 91.75 320 HIS A O 1
ATOM 2539 N N . ILE A 1 321 ? -10.241 -13.095 18.060 1.00 91.75 321 ILE A N 1
ATOM 2540 C CA . ILE A 1 321 ? -9.068 -13.982 18.184 1.00 91.75 321 ILE A CA 1
ATOM 2541 C C . ILE A 1 321 ? -9.223 -14.941 19.372 1.00 91.75 321 ILE A C 1
ATOM 2543 O O . ILE A 1 321 ? -8.815 -16.104 19.296 1.00 91.75 321 ILE A O 1
ATOM 2547 N N . GLU A 1 322 ? -9.782 -14.457 20.483 1.00 88.56 322 GLU A N 1
ATOM 2548 C CA . GLU A 1 322 ? -10.013 -15.269 21.676 1.00 88.56 322 GLU A CA 1
ATOM 2549 C C . GLU A 1 322 ? -11.061 -16.363 21.457 1.00 88.56 322 GLU A C 1
ATOM 2551 O O . GLU A 1 322 ? -10.836 -17.498 21.873 1.00 88.56 322 GLU A O 1
ATOM 2556 N N . ALA A 1 323 ? -12.158 -16.048 20.767 1.00 87.81 323 ALA A N 1
ATOM 2557 C CA . ALA A 1 323 ? -13.217 -17.002 20.457 1.00 87.81 323 ALA A CA 1
ATOM 2558 C C . ALA A 1 323 ? -12.773 -18.088 19.460 1.00 87.81 323 ALA A C 1
ATOM 2560 O O . ALA A 1 323 ? -13.163 -19.247 19.604 1.00 87.81 323 ALA A O 1
ATOM 2561 N N . ASP A 1 324 ? -11.939 -17.728 18.483 1.00 80.81 324 ASP A N 1
ATOM 2562 C CA . ASP A 1 324 ? -11.555 -18.617 17.380 1.00 80.81 324 ASP A CA 1
ATOM 2563 C C . ASP A 1 324 ? -10.369 -19.538 17.713 1.00 80.81 324 ASP A C 1
ATOM 2565 O O . ASP A 1 324 ? -10.040 -20.433 16.933 1.00 80.81 324 ASP A O 1
ATOM 2569 N N . SER A 1 325 ? -9.695 -19.345 18.855 1.00 75.25 325 SER A N 1
ATOM 2570 C CA . SER A 1 325 ? -8.488 -20.115 19.172 1.00 75.25 325 SER A CA 1
ATOM 2571 C C . SER A 1 325 ? -8.217 -20.311 20.665 1.00 75.25 325 SER A C 1
ATOM 2573 O O . SER A 1 325 ? -8.210 -19.367 21.463 1.00 75.25 325 SER A O 1
ATOM 2575 N N . VAL A 1 326 ? -7.862 -21.548 21.030 1.00 72.44 326 VAL A N 1
ATOM 2576 C CA . VAL A 1 326 ? -7.324 -21.877 22.357 1.00 72.44 326 VAL A CA 1
ATOM 2577 C C . VAL A 1 326 ? -5.934 -21.252 22.495 1.00 72.44 326 VAL A C 1
ATOM 2579 O O . VAL A 1 326 ? -5.090 -21.402 21.613 1.00 72.44 326 VAL A O 1
ATOM 2582 N N . ALA A 1 327 ? -5.680 -20.549 23.604 1.00 72.00 327 ALA A N 1
ATOM 2583 C CA . ALA A 1 327 ? -4.482 -19.722 23.793 1.00 72.00 327 ALA A CA 1
ATOM 2584 C C . ALA A 1 327 ? -3.152 -20.450 23.505 1.00 72.00 327 ALA A C 1
ATOM 2586 O O . ALA A 1 327 ? -2.255 -19.868 22.886 1.00 72.00 327 ALA A O 1
ATOM 2587 N N . ASP A 1 328 ? -3.051 -21.723 23.894 1.00 66.44 328 ASP A N 1
ATOM 2588 C CA . ASP A 1 328 ? -1.844 -22.538 23.728 1.00 66.44 328 ASP A CA 1
ATOM 2589 C C . ASP A 1 328 ? -1.672 -23.102 22.306 1.00 66.44 328 ASP A C 1
ATOM 2591 O O . ASP A 1 328 ? -0.551 -23.399 21.890 1.00 66.44 328 ASP A O 1
ATOM 2595 N N . GLU A 1 329 ? -2.751 -23.168 21.525 1.00 70.94 329 GLU A N 1
ATOM 2596 C CA . GLU A 1 329 ? -2.770 -23.714 20.160 1.00 70.94 329 GLU A CA 1
ATOM 2597 C C . GLU A 1 329 ? -2.648 -22.632 19.079 1.00 70.94 329 GLU A C 1
ATOM 2599 O O . GLU A 1 329 ? -2.536 -22.942 17.893 1.00 70.94 329 GLU A O 1
ATOM 2604 N N . ARG A 1 330 ? -2.610 -21.352 19.474 1.00 79.06 330 ARG A N 1
ATOM 2605 C CA . ARG A 1 330 ? -2.435 -20.234 18.539 1.00 79.06 330 ARG A CA 1
ATOM 2606 C C . ARG A 1 330 ? -1.134 -20.371 17.764 1.00 79.06 330 ARG A C 1
ATOM 2608 O O . ARG A 1 330 ? -0.040 -20.414 18.353 1.00 79.06 330 ARG A O 1
ATOM 2615 N N . ASP A 1 331 ? -1.252 -20.356 16.442 1.00 86.56 331 ASP A N 1
ATOM 2616 C CA . ASP A 1 331 ? -0.097 -20.297 15.564 1.00 86.56 331 ASP A CA 1
ATOM 2617 C C . ASP A 1 331 ? 0.671 -18.965 15.721 1.00 86.56 331 ASP A C 1
ATOM 2619 O O . ASP A 1 331 ? 0.267 -18.027 16.422 1.00 86.56 331 ASP A O 1
ATOM 2623 N N . LEU A 1 332 ? 1.852 -18.896 15.102 1.00 89.56 332 LEU A N 1
ATOM 2624 C CA . LEU A 1 332 ? 2.724 -17.724 15.193 1.00 89.56 332 LEU A CA 1
ATOM 2625 C C . LEU A 1 332 ? 2.072 -16.457 14.623 1.00 89.56 332 LEU A C 1
ATOM 2627 O O . LEU A 1 332 ? 2.388 -15.355 15.072 1.00 89.56 332 LEU A O 1
ATOM 2631 N N . LEU A 1 333 ? 1.215 -16.594 13.616 1.00 89.94 333 LEU A N 1
ATOM 2632 C CA . LEU A 1 333 ? 0.613 -15.471 12.921 1.00 89.94 333 LEU A CA 1
ATOM 2633 C C . LEU A 1 333 ? -0.499 -14.858 13.778 1.00 89.94 333 LEU A C 1
ATOM 2635 O O . LEU A 1 333 ? -0.472 -13.650 14.018 1.00 89.94 333 LEU A O 1
ATOM 2639 N N . VAL A 1 334 ? -1.376 -15.680 14.352 1.00 90.31 334 VAL A N 1
ATOM 2640 C CA . VAL A 1 334 ? -2.411 -15.245 15.302 1.00 90.31 334 VAL A CA 1
ATOM 2641 C C . VAL A 1 334 ? -1.779 -14.566 16.522 1.00 90.31 334 VAL A C 1
ATOM 2643 O O . VAL A 1 334 ? -2.224 -13.502 16.956 1.00 90.31 334 VAL A O 1
ATOM 2646 N N . LYS A 1 335 ? -0.666 -15.106 17.043 1.00 92.44 335 LYS A N 1
ATOM 2647 C CA . LYS A 1 335 ? 0.103 -14.462 18.127 1.00 92.44 335 LYS A CA 1
ATOM 2648 C C . LYS A 1 335 ? 0.616 -13.070 17.741 1.00 92.44 335 LYS A C 1
ATOM 2650 O O . LYS A 1 335 ? 0.588 -12.164 18.573 1.00 92.44 335 LYS A O 1
ATOM 2655 N N . LYS A 1 336 ? 1.059 -12.878 16.494 1.00 95.50 336 LYS A N 1
ATOM 2656 C CA . LYS A 1 336 ? 1.497 -11.565 15.989 1.00 95.50 336 LYS A CA 1
ATOM 2657 C C . LYS A 1 336 ? 0.336 -10.588 15.831 1.00 95.50 336 LYS A C 1
ATOM 2659 O O . LYS A 1 336 ? 0.492 -9.433 16.214 1.00 95.50 336 LYS A O 1
ATOM 2664 N N . GLN A 1 337 ? -0.811 -11.035 15.318 1.00 94.62 337 GLN A N 1
ATOM 2665 C CA . GLN A 1 337 ? -2.017 -10.202 15.226 1.00 94.62 337 GLN A CA 1
ATOM 2666 C C . GLN A 1 337 ? -2.455 -9.726 16.617 1.00 94.62 337 GLN A C 1
ATOM 2668 O O . GLN A 1 337 ? -2.618 -8.526 16.831 1.00 94.62 337 GLN A O 1
ATOM 2673 N N . LEU A 1 338 ? -2.535 -10.646 17.586 1.00 94.75 338 LEU A N 1
ATOM 2674 C CA . LEU A 1 338 ? -2.840 -10.342 18.985 1.00 94.75 338 LEU A CA 1
ATOM 2675 C C . LEU A 1 338 ? -1.871 -9.302 19.562 1.00 94.75 338 LEU A C 1
ATOM 2677 O O . LEU A 1 338 ? -2.292 -8.278 20.097 1.00 94.75 338 LEU A O 1
ATOM 2681 N N . GLN A 1 339 ? -0.564 -9.540 19.419 1.00 96.12 339 GLN A N 1
ATOM 2682 C CA . GLN A 1 339 ? 0.464 -8.618 19.897 1.00 96.12 339 GLN A CA 1
ATOM 2683 C C . GLN A 1 339 ? 0.313 -7.223 19.277 1.00 96.12 339 GLN A C 1
ATOM 2685 O O . GLN A 1 339 ? 0.489 -6.216 19.962 1.00 96.12 339 GLN A O 1
ATOM 2690 N N . LEU A 1 340 ? -0.002 -7.152 17.987 1.00 97.44 340 LEU A N 1
ATOM 2691 C CA . LEU A 1 340 ? -0.109 -5.897 17.264 1.00 97.44 340 LEU A CA 1
ATOM 2692 C C . LEU A 1 340 ? -1.354 -5.097 17.662 1.00 97.44 340 LEU A C 1
ATOM 2694 O O . LEU A 1 340 ? -1.247 -3.890 17.869 1.00 97.44 340 LEU A O 1
ATOM 2698 N N . LEU A 1 341 ? -2.498 -5.760 17.844 1.00 97.81 341 LEU A N 1
ATOM 2699 C CA . LEU A 1 341 ? -3.719 -5.139 18.369 1.00 97.81 341 LEU A CA 1
ATOM 2700 C C . LEU A 1 341 ? -3.500 -4.583 19.782 1.00 97.81 341 LEU A C 1
ATOM 2702 O O . LEU A 1 341 ? -3.877 -3.445 20.055 1.00 97.81 341 LEU A O 1
ATOM 2706 N N . ILE A 1 342 ? -2.803 -5.327 20.649 1.00 97.38 342 ILE A N 1
ATOM 2707 C CA . ILE A 1 342 ? -2.415 -4.846 21.985 1.00 97.38 342 ILE A CA 1
ATOM 2708 C C . ILE A 1 342 ? -1.520 -3.604 21.882 1.00 97.38 342 ILE A C 1
ATOM 2710 O O . ILE A 1 342 ? -1.716 -2.640 22.617 1.00 97.38 342 ILE A O 1
ATOM 2714 N N . GLN A 1 343 ? -0.554 -3.587 20.959 1.00 97.50 343 GLN A N 1
ATOM 2715 C CA . GLN A 1 343 ? 0.315 -2.423 20.753 1.00 97.50 343 GLN A CA 1
ATOM 2716 C C . GLN A 1 343 ? -0.446 -1.197 20.236 1.00 97.50 343 GLN A C 1
ATOM 2718 O O . GLN A 1 343 ? -0.111 -0.078 20.618 1.00 97.50 343 GLN A O 1
ATOM 2723 N N . ILE A 1 344 ? -1.446 -1.392 19.372 1.00 97.88 344 ILE A N 1
ATOM 2724 C CA . ILE A 1 344 ? -2.330 -0.313 18.916 1.00 97.88 344 ILE A CA 1
ATOM 2725 C C . ILE A 1 344 ? -3.139 0.224 20.102 1.00 97.88 344 ILE A C 1
ATOM 2727 O O . ILE A 1 344 ? -3.147 1.430 20.327 1.00 97.88 344 ILE A O 1
ATOM 2731 N N . ALA A 1 345 ? -3.755 -0.654 20.900 1.00 97.38 345 ALA A N 1
ATOM 2732 C CA . ALA A 1 345 ? -4.517 -0.247 22.080 1.00 97.38 345 ALA A CA 1
ATOM 2733 C C . ALA A 1 345 ? -3.653 0.523 23.092 1.00 97.38 345 ALA A C 1
ATOM 2735 O O . ALA A 1 345 ? -4.056 1.588 23.553 1.00 97.38 345 ALA A O 1
ATOM 2736 N N . ALA A 1 346 ? -2.446 0.032 23.387 1.00 96.44 346 ALA A N 1
ATOM 2737 C CA . ALA A 1 346 ? -1.509 0.698 24.290 1.00 96.44 346 ALA A CA 1
ATOM 2738 C C . ALA A 1 346 ? -1.160 2.117 23.809 1.00 96.44 346 ALA A C 1
ATOM 2740 O O . ALA A 1 346 ? -1.264 3.064 24.581 1.00 96.44 346 ALA A O 1
ATOM 2741 N N . MET A 1 347 ? -0.845 2.283 22.518 1.00 95.06 347 MET A N 1
ATOM 2742 C CA . MET A 1 347 ? -0.556 3.594 21.922 1.00 95.06 347 MET A CA 1
ATOM 2743 C C . MET A 1 347 ? -1.726 4.576 22.082 1.00 95.06 347 MET A C 1
ATOM 2745 O O . MET A 1 347 ? -1.522 5.740 22.421 1.00 95.06 347 MET A O 1
ATOM 2749 N N . LEU A 1 348 ? -2.956 4.111 21.853 1.00 94.31 348 LEU A N 1
ATOM 2750 C CA . LEU A 1 348 ? -4.156 4.941 21.975 1.00 94.31 348 LEU A CA 1
ATOM 2751 C C . LEU A 1 348 ? -4.455 5.313 23.436 1.00 94.31 348 LEU A C 1
ATOM 2753 O O . LEU A 1 348 ? -4.870 6.436 23.698 1.00 94.31 348 LEU A O 1
ATOM 2757 N N . LEU A 1 349 ? -4.209 4.410 24.390 1.00 93.44 349 LEU A N 1
ATOM 2758 C CA . LEU A 1 349 ? -4.408 4.658 25.826 1.00 93.44 349 LEU A CA 1
ATOM 2759 C C . LEU A 1 349 ? -3.345 5.585 26.433 1.00 93.44 349 LEU A C 1
ATOM 2761 O O . LEU A 1 349 ? -3.635 6.328 27.367 1.00 93.44 349 LEU A O 1
ATOM 2765 N N . GLU A 1 350 ? -2.120 5.560 25.909 1.00 90.00 350 GLU A N 1
ATOM 2766 C CA . GLU A 1 350 ? -1.035 6.464 26.314 1.00 90.00 350 GLU A CA 1
ATOM 2767 C C . GLU A 1 350 ? -1.191 7.878 25.732 1.00 90.00 350 GLU A C 1
ATOM 2769 O O . GLU A 1 350 ? -0.488 8.806 26.139 1.00 90.00 350 GLU A O 1
ATOM 2774 N N . THR A 1 351 ? -2.117 8.060 24.789 1.00 84.00 351 THR A N 1
ATOM 2775 C CA . THR A 1 351 ? -2.356 9.334 24.122 1.00 84.00 351 THR A CA 1
ATOM 2776 C C . THR A 1 351 ? -3.114 10.294 25.054 1.00 84.00 351 THR A C 1
ATOM 2778 O O . THR A 1 351 ? -4.264 10.032 25.410 1.00 84.00 351 THR A O 1
ATOM 2781 N N . PRO A 1 352 ? -2.526 11.438 25.450 1.00 74.75 352 PRO A N 1
ATOM 2782 C CA . PRO A 1 352 ? -3.173 12.351 26.384 1.00 74.75 352 PRO A CA 1
ATOM 2783 C C . PRO A 1 352 ? -4.332 13.100 25.713 1.00 74.75 352 PRO A C 1
ATOM 2785 O O . PRO A 1 352 ? -4.119 13.990 24.890 1.00 74.75 352 PRO A O 1
ATOM 2788 N N . THR A 1 353 ? -5.568 12.795 26.105 1.00 67.75 353 THR A N 1
ATOM 2789 C CA . THR A 1 353 ? -6.749 13.596 2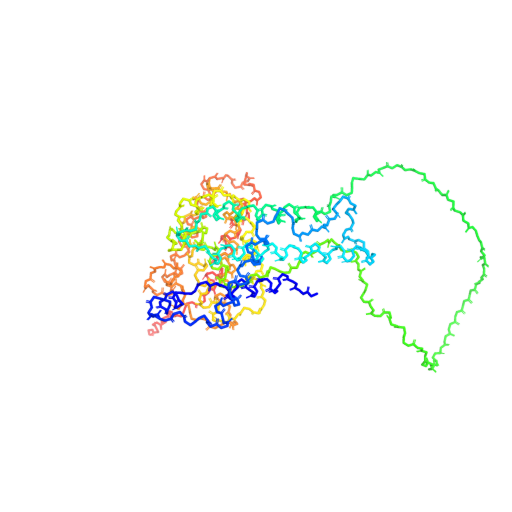5.753 1.00 67.75 353 THR A CA 1
ATOM 2790 C C . THR A 1 353 ? -6.890 14.760 26.729 1.00 67.75 353 THR A C 1
ATOM 2792 O O . THR A 1 353 ? -7.002 14.552 27.940 1.00 67.75 353 THR A O 1
ATOM 2795 N N . ALA A 1 354 ? -6.889 16.000 26.244 1.00 58.06 354 ALA A N 1
ATOM 2796 C CA . ALA A 1 354 ? -7.073 17.149 27.119 1.00 58.06 354 ALA A CA 1
ATOM 2797 C C . ALA A 1 354 ? -8.508 17.214 27.689 1.00 58.06 354 ALA A C 1
ATOM 2799 O O . ALA A 1 354 ? -9.483 17.282 26.946 1.00 58.06 354 ALA A O 1
ATOM 2800 N N . SER A 1 355 ? -8.566 17.311 29.025 1.00 43.56 355 SER A N 1
ATOM 2801 C CA . SER A 1 355 ? -9.637 17.795 29.920 1.00 43.56 355 SER A CA 1
ATOM 2802 C C . SER A 1 355 ? -10.470 16.756 30.692 1.00 43.56 355 SER A C 1
ATOM 2804 O O . SER A 1 355 ? -11.609 16.447 30.369 1.00 43.56 355 SER A O 1
ATOM 2806 N N . CYS A 1 356 ? -9.953 16.354 31.859 1.00 33.69 356 CYS A N 1
ATOM 2807 C CA . CYS A 1 356 ? -10.811 16.242 33.037 1.00 33.69 356 CYS A CA 1
ATOM 2808 C C . CYS A 1 356 ? -10.674 17.563 33.812 1.00 33.69 356 CYS A C 1
ATOM 2810 O O . CYS A 1 356 ? -9.610 17.809 34.389 1.00 33.69 356 CYS A O 1
ATOM 2812 N N . PRO A 1 357 ? -11.674 18.464 33.807 1.00 40.69 357 PRO A N 1
ATOM 2813 C CA . PRO A 1 357 ? -11.680 19.556 34.760 1.00 40.69 357 PRO A CA 1
ATOM 2814 C C . PRO A 1 357 ? -11.857 18.924 36.139 1.00 40.69 357 PRO A C 1
ATOM 2816 O O . PRO A 1 357 ? -12.945 18.469 36.496 1.00 40.69 357 PRO A O 1
ATOM 2819 N N . LEU A 1 358 ? -10.777 18.885 36.921 1.00 38.62 358 LEU A N 1
ATOM 2820 C CA . LEU A 1 358 ? -10.875 18.735 38.364 1.00 38.62 358 LEU A CA 1
ATOM 2821 C C . LEU A 1 358 ? -11.790 19.862 38.848 1.00 38.62 358 LEU A C 1
ATOM 2823 O O . LEU A 1 358 ? -11.367 21.008 38.979 1.00 38.62 358 LEU A O 1
ATOM 2827 N N . LYS A 1 359 ? -13.066 19.544 39.082 1.00 39.09 359 LYS A N 1
ATOM 2828 C CA . LYS A 1 359 ? -13.931 20.357 39.930 1.00 39.09 359 LYS A CA 1
ATOM 2829 C C . LYS A 1 359 ? -13.320 20.295 41.326 1.00 39.09 359 LYS A C 1
ATOM 2831 O O . LYS A 1 359 ? -13.652 19.412 42.112 1.00 39.09 359 LYS A O 1
ATOM 2836 N N . THR A 1 360 ? -12.383 21.191 41.610 1.00 39.22 360 THR A N 1
ATOM 2837 C CA . THR A 1 360 ? -11.993 21.517 42.978 1.00 39.22 360 THR A CA 1
ATOM 2838 C C . THR A 1 360 ? -13.239 22.048 43.675 1.00 39.22 360 THR A C 1
ATOM 2840 O O . THR A 1 360 ? -13.800 23.062 43.255 1.00 39.22 360 THR A O 1
ATOM 2843 N N . ARG A 1 361 ? -13.711 21.274 44.653 1.00 38.62 361 ARG A N 1
ATOM 2844 C CA . ARG A 1 361 ? -14.764 21.650 45.594 1.00 38.62 361 ARG A CA 1
ATOM 2845 C C . ARG A 1 361 ? -14.207 22.571 46.662 1.00 38.62 361 ARG A C 1
ATOM 2847 O O . ARG A 1 361 ? -13.035 22.350 47.042 1.00 38.62 361 ARG A O 1
#

Foldseek 3Di:
DLVLLVLLVLLVLLQDDPVVVVVVVVDPDPPPDVSNVVSVVSVVVLVCCLPDPDPDDQPLVVDDCQDPDPVSVVSLVSLQSVLSNLLSSLLSLLSPFAAPDPPSLVSSVSSVVVSVVSVVSLFDDPPPPPDDDDDDDDDDDDDDDDDDDDDDDDDDDDPDDPPPPPPPRRDRRDHDQQSDALQSLLSVLCLQQPPDDNGYDPVSSVSQNLDPVNLVVSLVNLLSNLPDPDHDLVSLLPSLLSLLLRLLVCLQQVVVVQVVSPLVSSLSSLVSNLSSVCSQLPVVSVHDLQSRLCSSQVHNDDSVVSLVVSLVSLVVNLVVLVVVDDPVPDDPSSVSSNVSSVVSNVSSVPRDDDDDPPPPD

Radius of gyration: 27.46 Å; chains: 1; bounding box: 82×59×76 Å

Secondary structure (DSSP, 8-state):
--HHHHHHHHHHHH---HHHHHHHHH--S----HHHHHHHHHHHHHHHHHH-S-S-----TT---SS-SHHHHHHHHHHHHHHHHHHHHHHHHHHT--TT-SSHHHHHHHHHHHHHHHHHHTS---------------------------------------TTS---------PPPP---HHHHHHHHHHHH-S--TTS-HHHHHHHHT-HHHHHHHHHHHHHHHT-TT--HHHIIIIIHHHHHHHIIIIITTHHHHHHH-HHHHHHHHHHHHHHHHHHH-TTT---GGGTHHHHHT--S-HHHHHHHHHHHHHHHHHHHHHHS-TTT--HHHHHHHHHHHHHHHHHHTS--S-------

InterPro domains:
  IPR029312 FANCI helical domain 2 [PF14680] (1-122)
  IPR029313 FANCI solenoid 3 domain [PF14677] (180-352)

Sequence (361 aa):
EPIGQLLFAVAQFLQTTEIEDLEDILSSQVVETGHAYLKCKLNRVMQQLCEADSFFDIDMEEANLSDLTPESKAKSLKVQQTLHCYEALIAHTVMQWTLTSEDTATKLYKLFKACNQLLEQTKVLPKSSKKGNKSLNETRETVKSQKSQKSQKEKGKGPVKLSNLVKDKAGPFKPLPCLWNPGFCQKIIELLYSDEVSWASLEQRNQIRARRDFHMWALRSVQSVLLTDNIDKKDVATNVVRIATLLYNKAVVRFQNMCGFDDQVALTCLEVFKTCLTLLFSPLYMLKMECFLSIITGTNEPASECLASILDNVHTALQHIEADSVADERDLLVKKQLQLLIQIAAMLLETPTASCPLKTR